Protein AF-X1NRT5-F1 (afdb_monomer_lite)

InterPro domains:
  IPR001769 Gingipain [PF01364] (3-255)
  IPR029030 Caspase-like domain superfamily [SSF52129] (2-259)
  IPR029031 Gingipain, N-terminal superfamily [G3DSA:3.40.50.10390] (1-53)

Radius of gyration: 17.1 Å; chains: 1; bounding box: 43×38×46 Å

Secondary structure (DSSP, 8-state):
---EEEEES-TTTSPPPBB-SGGGBTSB-GGGGG--STTSSS-SSEEEEE--TTT-HHHHHHHHHHHHHHHHS--TT-GGGGEEEEEE-S--TTTT--HHHHHHHHHHHHHHTT--EEEEEETTT--HHHHHHHHHTT-SEEEEES-EETTEE-STT-EEHHHHHT---TT---EEEEE-TTTT--TTS--HHHHHHH-B-SSSB-S-SEEE--SSPPPSSHHHHHHHHHHHHHHTTS--SHHHHHHHHHHHHHHHH-TT-GGG--

Sequence (266 aa):
DLVWVLLVGDGNEVVPATGTMGWATGEDADPVYAYTAGGDYYPDLFISRFSSRSGTSSNIDKQVSRSVDYEKTPQTGADWYHVDLGVASAQDGGTGYDDSTRCNWLRDSLLAYTYTEVNKSYDYWGTTAMIKGFIEDGTSIINYIGHGGTTGWGNGGGFDISDINSLNNPWMLPFVISVACYVGNFNGSDCYCEASVTAGTVSEPDGFLVHWGSTIGQTWIPPCYGQEGAVNLLTHDGMNTAGGIFFNGACYMIDHYGPTNDEGIE

Foldseek 3Di:
DAAEDEAEEFCVVPPADFDCFDQRNRFGDNLVVQCPDDPFLAGVHFYDYQYCQVVPVQLSLLLVLLQVCCVPPPPPPDLLLQEEEEWAEQDDLPPPAGRVNLSVVLVVLSVVFRHDYYHYQFPPRAALVSVLVSQQVAHAEYEYADEDAQFWDDGSRIDGLVSQQVHQNFSRAYEYEYPYAQQVLGHPHRGVQSSQSRHDGSRGHGGHNHYDDDSGGARRPLVSQLVVQLSNCVSVVVDDDPRRSNSVSLVSSCVVQPRPDSNSND

pLDDT: mean 96.38, std 4.0, range [73.5, 98.94]

Organism: NCBI:txid412755

Structure (mmCIF, N/CA/C/O backbone):
data_AF-X1NRT5-F1
#
_entry.id   AF-X1NRT5-F1
#
loop_
_atom_site.group_PDB
_atom_site.id
_atom_site.type_symbol
_atom_site.label_atom_id
_atom_site.label_alt_id
_atom_site.label_comp_id
_atom_site.label_asym_id
_atom_site.label_entity_id
_atom_site.label_seq_id
_atom_site.pdbx_PDB_ins_code
_atom_site.Cartn_x
_atom_site.Cartn_y
_atom_site.Cartn_z
_atom_site.occupancy
_atom_site.B_iso_or_equiv
_atom_site.auth_seq_id
_atom_site.auth_comp_id
_atom_site.auth_asym_id
_atom_site.auth_atom_id
_atom_site.pdbx_PDB_model_num
ATOM 1 N N . ASP A 1 1 ? 12.338 -24.176 7.527 1.00 78.12 1 ASP A N 1
ATOM 2 C CA . ASP A 1 1 ? 12.715 -23.022 6.694 1.00 78.12 1 AS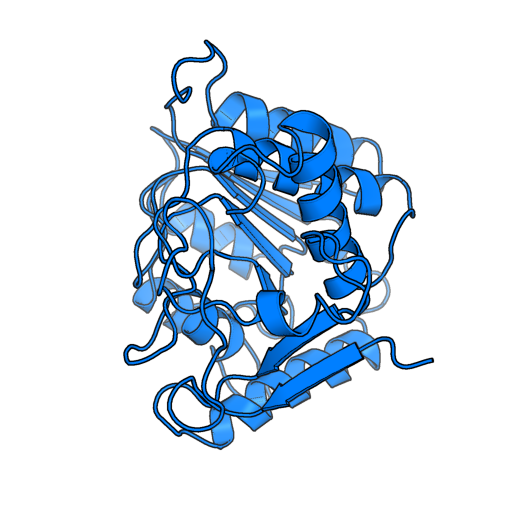P A CA 1
ATOM 3 C C . ASP A 1 1 ? 12.093 -21.756 7.257 1.00 78.12 1 ASP A C 1
ATOM 5 O O . ASP A 1 1 ? 11.047 -21.842 7.898 1.00 78.12 1 ASP A O 1
ATOM 9 N N . LEU A 1 2 ? 12.791 -20.628 7.133 1.00 91.62 2 LEU A N 1
ATOM 10 C CA . LEU A 1 2 ? 12.324 -19.307 7.567 1.00 91.62 2 LEU A CA 1
ATOM 11 C C . LEU A 1 2 ? 11.464 -18.712 6.446 1.00 91.62 2 LEU A C 1
ATOM 13 O O . LEU A 1 2 ? 11.891 -18.748 5.301 1.00 91.62 2 LEU A O 1
ATOM 17 N N . VAL A 1 3 ? 10.277 -18.193 6.771 1.00 95.00 3 VAL A N 1
ATOM 18 C CA . VAL A 1 3 ? 9.321 -17.688 5.762 1.00 95.00 3 VAL A CA 1
ATOM 19 C C . VAL A 1 3 ? 9.035 -16.197 5.931 1.00 95.00 3 VAL A C 1
ATOM 21 O O . VAL A 1 3 ? 8.951 -15.481 4.941 1.00 95.00 3 VAL A O 1
ATOM 24 N N . TRP A 1 4 ? 8.917 -15.709 7.170 1.00 96.69 4 TRP A N 1
ATOM 25 C CA . TRP A 1 4 ? 8.579 -14.312 7.455 1.00 96.69 4 TRP A CA 1
ATOM 26 C C . TRP A 1 4 ? 9.583 -13.687 8.411 1.00 96.69 4 TRP A C 1
ATOM 28 O O . TRP A 1 4 ? 9.977 -14.301 9.407 1.00 96.69 4 TRP A O 1
ATOM 38 N N . VAL A 1 5 ? 9.932 -12.437 8.134 1.00 98.25 5 VAL A N 1
ATOM 39 C CA . VAL A 1 5 ? 10.716 -11.573 9.008 1.00 98.25 5 VAL A CA 1
ATOM 40 C C . VAL A 1 5 ? 9.970 -10.246 9.144 1.00 98.25 5 VAL A C 1
ATOM 42 O O . VAL A 1 5 ? 9.676 -9.571 8.159 1.00 98.25 5 VAL A O 1
ATOM 45 N N . LEU A 1 6 ? 9.648 -9.885 10.384 1.00 98.38 6 LEU A N 1
ATOM 46 C CA . LEU A 1 6 ? 9.060 -8.595 10.734 1.00 98.38 6 LEU A CA 1
ATOM 47 C C . LEU A 1 6 ? 10.134 -7.735 11.399 1.00 98.38 6 LEU A C 1
ATOM 49 O O . LEU A 1 6 ? 10.637 -8.077 12.472 1.00 98.38 6 LEU A O 1
ATOM 53 N N . LEU A 1 7 ? 10.472 -6.620 10.764 1.00 98.56 7 LEU A N 1
ATOM 54 C CA . LEU A 1 7 ? 11.334 -5.587 11.321 1.00 98.56 7 LEU A CA 1
ATOM 55 C C . LEU A 1 7 ? 10.494 -4.696 12.241 1.00 98.56 7 LEU A C 1
ATOM 57 O O . LEU A 1 7 ? 9.390 -4.295 11.878 1.00 98.56 7 LEU A O 1
ATOM 61 N N . VAL A 1 8 ? 10.993 -4.395 13.439 1.00 98.38 8 VAL A N 1
ATOM 62 C CA . VAL A 1 8 ? 10.282 -3.558 14.417 1.00 98.38 8 VAL A CA 1
ATOM 63 C C . VAL A 1 8 ? 11.175 -2.389 14.798 1.00 98.38 8 VAL A C 1
ATOM 65 O O . VAL A 1 8 ? 12.185 -2.576 15.475 1.00 98.38 8 VAL A O 1
ATOM 68 N N . GLY A 1 9 ? 10.796 -1.202 14.340 1.00 97.62 9 GLY A N 1
ATOM 69 C CA . GLY A 1 9 ? 11.563 0.030 14.471 1.00 97.62 9 GLY A CA 1
ATOM 70 C C . GLY A 1 9 ? 11.534 0.852 13.185 1.00 97.62 9 GLY A C 1
ATOM 71 O O . GLY A 1 9 ? 11.277 0.332 12.097 1.00 97.62 9 GLY A O 1
ATOM 72 N N . ASP A 1 10 ? 11.782 2.146 13.322 1.00 97.19 10 ASP A N 1
ATOM 73 C CA . ASP A 1 10 ? 11.957 3.091 12.216 1.00 97.19 10 ASP A CA 1
ATOM 74 C C . ASP A 1 10 ? 13.338 2.897 11.539 1.00 97.19 10 ASP A C 1
ATOM 76 O O . ASP A 1 10 ? 14.163 2.095 11.995 1.00 97.19 10 ASP A O 1
ATOM 80 N N . GLY A 1 11 ? 13.609 3.581 10.426 1.00 95.62 11 GLY A N 1
ATOM 81 C CA . GLY A 1 11 ? 14.818 3.410 9.612 1.00 95.62 11 GLY A CA 1
ATOM 82 C C . GLY A 1 11 ? 16.123 3.715 10.354 1.00 95.62 11 GLY A C 1
ATOM 83 O O . GLY A 1 11 ? 17.153 3.111 10.073 1.00 95.62 11 GLY A O 1
ATOM 84 N N . ASN A 1 12 ? 16.088 4.570 11.376 1.00 93.81 12 ASN A N 1
ATOM 85 C CA . ASN A 1 12 ? 17.244 4.832 12.238 1.00 93.81 12 ASN A CA 1
ATOM 86 C C . ASN A 1 12 ? 17.442 3.787 13.358 1.00 93.81 12 ASN A C 1
ATOM 88 O O . ASN A 1 12 ? 18.524 3.728 13.945 1.00 93.81 12 ASN A O 1
ATOM 92 N N . GLU A 1 13 ? 16.423 2.985 13.676 1.00 96.44 13 GLU A N 1
ATOM 93 C CA . GLU A 1 13 ? 16.453 1.955 14.725 1.00 96.44 13 GLU A CA 1
ATOM 94 C C . GLU A 1 13 ? 16.799 0.582 14.144 1.00 96.44 13 GLU A C 1
ATOM 96 O O . GLU A 1 13 ? 17.637 -0.142 14.686 1.00 96.44 13 GLU A O 1
ATOM 101 N N . VAL A 1 14 ? 16.178 0.243 13.014 1.00 97.06 14 VAL A N 1
ATOM 102 C CA . VAL A 1 14 ? 16.485 -0.940 12.212 1.00 97.06 14 VAL A CA 1
ATOM 103 C C . VAL A 1 14 ? 16.831 -0.455 10.815 1.00 97.06 14 VAL A C 1
ATOM 105 O O . VAL A 1 14 ? 15.945 -0.214 9.994 1.00 97.06 14 VAL A O 1
ATOM 108 N N . VAL A 1 15 ? 18.132 -0.294 10.581 1.00 96.88 15 VAL A N 1
ATOM 109 C CA . VAL A 1 15 ? 18.674 0.281 9.347 1.00 96.88 15 VAL A CA 1
ATOM 110 C C . VAL A 1 15 ? 18.248 -0.567 8.145 1.00 96.88 15 VAL A C 1
ATOM 112 O O . VAL A 1 15 ? 18.441 -1.786 8.188 1.00 96.88 15 VAL A O 1
ATOM 115 N N . PRO A 1 16 ? 17.649 0.023 7.097 1.00 97.25 16 PRO A N 1
ATOM 116 C CA . PRO A 1 16 ? 17.343 -0.704 5.870 1.00 97.25 16 PRO A CA 1
ATOM 117 C C . PRO A 1 16 ? 18.616 -1.155 5.151 1.00 97.25 16 PRO A C 1
ATOM 119 O O . PRO A 1 16 ? 19.690 -0.572 5.308 1.00 97.25 16 PRO A O 1
ATOM 122 N N . ALA A 1 17 ? 18.497 -2.209 4.349 1.00 96.81 17 ALA A N 1
ATOM 123 C CA . ALA A 1 17 ? 19.522 -2.514 3.360 1.00 96.81 17 ALA A CA 1
ATOM 124 C C . ALA A 1 17 ? 19.471 -1.477 2.228 1.00 96.81 17 ALA A C 1
ATOM 126 O O . ALA A 1 17 ? 18.575 -0.636 2.189 1.00 96.81 17 ALA A O 1
ATOM 127 N N . THR A 1 18 ? 20.426 -1.534 1.302 1.00 95.62 18 THR A N 1
ATOM 128 C CA . THR A 1 18 ? 20.443 -0.640 0.143 1.00 95.62 18 THR A CA 1
ATOM 129 C C . THR A 1 18 ? 20.236 -1.401 -1.156 1.00 95.62 18 THR A C 1
ATOM 131 O O . THR A 1 18 ? 20.779 -2.495 -1.347 1.00 95.62 18 THR A O 1
ATOM 134 N N . GLY A 1 19 ? 19.456 -0.815 -2.063 1.00 93.38 19 GLY A N 1
ATOM 135 C CA . GLY A 1 19 ? 19.300 -1.334 -3.414 1.00 93.38 19 GLY A CA 1
ATOM 136 C C . GLY A 1 19 ? 20.623 -1.301 -4.184 1.00 93.38 19 GLY A C 1
ATOM 137 O O . GLY A 1 19 ? 21.549 -0.542 -3.877 1.00 93.38 19 GLY A O 1
ATOM 138 N N . THR A 1 20 ? 20.736 -2.169 -5.189 1.00 90.19 20 THR A N 1
ATOM 139 C CA . THR A 1 20 ? 21.995 -2.397 -5.928 1.00 90.19 20 THR A CA 1
ATOM 140 C C . THR A 1 20 ? 21.874 -2.198 -7.438 1.00 90.19 20 THR A C 1
ATOM 142 O O . THR A 1 20 ? 22.871 -2.347 -8.143 1.00 90.19 20 THR A O 1
ATOM 145 N N . MET A 1 21 ? 20.682 -1.856 -7.936 1.00 87.50 21 MET A N 1
ATOM 146 C CA . MET A 1 21 ? 20.403 -1.688 -9.361 1.00 87.50 21 MET A CA 1
ATOM 147 C C . MET A 1 21 ? 19.560 -0.452 -9.642 1.00 87.50 21 MET A C 1
ATOM 149 O O . MET A 1 21 ? 18.779 -0.018 -8.799 1.00 87.50 21 MET A O 1
ATOM 153 N N . GLY A 1 22 ? 19.734 0.111 -10.841 1.00 87.75 22 GLY A N 1
ATOM 154 C CA . GLY A 1 22 ? 18.915 1.210 -11.339 1.00 87.75 22 GLY A CA 1
ATOM 155 C C . GLY A 1 22 ? 18.836 2.391 -10.379 1.00 87.75 22 GLY A C 1
ATOM 156 O O . GLY A 1 22 ? 19.828 2.774 -9.747 1.00 87.75 22 GLY A O 1
ATOM 157 N N . TRP A 1 23 ? 17.628 2.937 -10.255 1.00 89.56 23 TRP A N 1
ATOM 158 C CA . TRP A 1 23 ? 17.307 4.044 -9.353 1.00 89.56 23 TRP A CA 1
ATOM 159 C C . TRP A 1 23 ? 17.313 3.646 -7.873 1.00 89.56 23 TRP A C 1
ATOM 161 O O . TRP A 1 23 ? 17.384 4.527 -7.026 1.00 89.56 23 TRP A O 1
ATOM 171 N N . ALA A 1 24 ? 17.318 2.348 -7.555 1.00 91.06 24 ALA A N 1
ATOM 172 C CA . ALA A 1 24 ? 17.454 1.855 -6.187 1.00 91.06 24 ALA A CA 1
ATOM 173 C C . ALA A 1 24 ? 18.915 1.830 -5.696 1.00 91.06 24 ALA A C 1
ATOM 175 O O . ALA A 1 24 ? 19.169 1.545 -4.527 1.00 91.06 24 ALA A O 1
ATOM 176 N N . THR A 1 25 ? 19.902 2.080 -6.564 1.00 93.94 25 THR A N 1
ATOM 177 C CA . THR A 1 25 ? 21.324 1.943 -6.210 1.00 93.94 25 THR A CA 1
ATOM 178 C C . THR A 1 25 ? 21.724 2.900 -5.086 1.00 93.94 25 THR A C 1
ATOM 180 O O . THR A 1 25 ? 21.856 4.101 -5.305 1.00 93.94 25 THR A O 1
ATOM 183 N N . GLY A 1 26 ? 22.014 2.351 -3.904 1.00 94.75 26 GLY A N 1
ATOM 184 C CA . GLY A 1 26 ? 22.385 3.129 -2.719 1.00 94.75 26 GLY A CA 1
ATOM 185 C C . GLY A 1 26 ? 21.204 3.732 -1.953 1.00 94.75 26 GLY A C 1
ATOM 186 O O . GLY A 1 26 ? 21.442 4.355 -0.922 1.00 94.75 26 GLY A O 1
ATOM 187 N N . GLU A 1 27 ? 19.977 3.513 -2.421 1.00 95.19 27 GLU A N 1
ATOM 188 C CA . GLU A 1 27 ? 18.742 3.943 -1.766 1.00 95.19 27 GLU A CA 1
ATOM 189 C C . GLU A 1 27 ? 18.223 2.863 -0.809 1.00 95.19 27 GLU A C 1
ATOM 191 O O . GLU A 1 27 ? 18.532 1.678 -0.960 1.00 95.19 27 GLU A O 1
ATOM 196 N N . ASP A 1 28 ? 17.424 3.269 0.175 1.00 96.50 28 ASP A N 1
ATOM 197 C CA . ASP A 1 28 ? 16.920 2.393 1.232 1.00 96.50 28 ASP A CA 1
ATOM 198 C C . ASP A 1 28 ? 15.914 1.353 0.708 1.00 96.50 28 ASP A C 1
ATOM 200 O O . ASP A 1 28 ? 14.938 1.688 0.035 1.00 96.50 28 ASP A O 1
ATOM 204 N N . ALA A 1 29 ? 16.128 0.075 1.037 1.00 95.50 29 ALA A N 1
ATOM 205 C CA . ALA A 1 29 ? 15.327 -1.044 0.548 1.00 95.50 29 ALA A CA 1
ATOM 206 C C . ALA A 1 29 ? 15.358 -2.254 1.501 1.00 95.50 29 ALA A C 1
ATOM 208 O O . ALA A 1 29 ? 16.231 -3.119 1.424 1.00 95.50 29 ALA A O 1
ATOM 209 N N . ASP A 1 30 ? 14.339 -2.383 2.353 1.00 97.31 30 ASP A N 1
ATOM 210 C CA . ASP A 1 30 ? 14.127 -3.597 3.154 1.00 97.31 30 ASP A CA 1
ATOM 211 C C . ASP A 1 30 ? 13.949 -4.895 2.331 1.00 97.31 30 ASP A C 1
ATOM 213 O O . ASP A 1 30 ? 14.415 -5.935 2.805 1.00 97.31 30 ASP A O 1
ATOM 217 N N . PRO A 1 31 ? 13.344 -4.901 1.116 1.00 95.38 31 PRO A N 1
ATOM 218 C CA . PRO A 1 31 ? 13.231 -6.117 0.303 1.00 95.38 31 PRO A CA 1
ATOM 219 C C . PRO A 1 31 ? 14.566 -6.807 0.002 1.00 95.38 31 PRO A C 1
ATOM 221 O O . PRO A 1 31 ? 14.590 -8.018 -0.178 1.00 95.38 31 PRO A O 1
ATOM 224 N N . VAL A 1 32 ? 15.691 -6.084 0.030 1.00 96.06 32 VAL A N 1
ATOM 225 C CA . VAL A 1 32 ? 17.028 -6.668 -0.179 1.00 96.06 32 VAL A CA 1
ATOM 226 C C . VAL A 1 32 ? 17.377 -7.710 0.890 1.00 96.06 32 VAL A C 1
ATOM 228 O O . VAL A 1 32 ? 18.109 -8.658 0.610 1.00 96.06 32 VAL A O 1
ATOM 231 N N . TYR A 1 33 ? 16.809 -7.611 2.095 1.00 97.00 33 TYR A N 1
ATOM 232 C CA . TYR A 1 33 ? 16.967 -8.641 3.126 1.00 97.00 33 TYR A CA 1
ATOM 233 C C . TYR A 1 33 ? 16.324 -9.988 2.758 1.00 97.00 33 TYR A C 1
ATOM 235 O O . TYR A 1 33 ? 16.623 -10.992 3.405 1.00 97.00 33 TYR A O 1
ATOM 243 N N . ALA A 1 34 ? 15.463 -10.027 1.737 1.00 96.56 34 ALA A N 1
ATOM 244 C CA . ALA A 1 34 ? 14.825 -11.245 1.255 1.00 96.56 34 ALA A CA 1
ATOM 245 C C . ALA A 1 34 ? 15.676 -12.052 0.261 1.00 96.56 34 ALA A C 1
ATOM 247 O O . ALA A 1 34 ? 15.343 -13.207 0.012 1.00 96.56 34 ALA A O 1
ATOM 248 N N . TYR A 1 35 ? 16.762 -11.488 -0.281 1.00 94.81 35 TYR A N 1
ATOM 249 C CA . TYR A 1 35 ? 17.627 -12.150 -1.268 1.00 94.81 35 TYR A CA 1
ATOM 250 C C . TYR A 1 35 ? 18.737 -12.940 -0.560 1.00 94.81 35 TYR A C 1
ATOM 252 O O . TYR A 1 35 ? 19.874 -12.487 -0.409 1.00 94.81 35 TYR A O 1
ATOM 260 N N . THR A 1 36 ? 18.393 -14.116 -0.039 1.00 95.25 36 THR A N 1
ATOM 261 C CA . THR A 1 36 ? 19.272 -14.921 0.829 1.00 95.25 36 THR A CA 1
ATOM 262 C C . THR A 1 36 ? 19.990 -16.062 0.101 1.00 95.25 36 THR A C 1
ATOM 264 O O . THR A 1 36 ? 20.980 -16.595 0.612 1.00 95.25 36 THR A O 1
ATOM 267 N N . ALA A 1 37 ? 19.522 -16.428 -1.090 1.00 93.69 37 ALA A N 1
ATOM 268 C CA . ALA A 1 37 ? 20.053 -17.464 -1.962 1.00 93.69 37 ALA A CA 1
ATOM 269 C C . ALA A 1 37 ? 19.894 -17.062 -3.446 1.00 93.69 37 ALA A C 1
ATOM 271 O O . ALA A 1 37 ? 19.517 -15.941 -3.763 1.00 93.69 37 ALA A O 1
ATOM 272 N N . GLY A 1 38 ? 20.290 -17.941 -4.375 1.00 92.56 38 GLY A N 1
ATOM 273 C CA . GLY A 1 38 ? 20.104 -17.742 -5.825 1.00 92.56 38 GLY A CA 1
ATOM 274 C C . GLY A 1 38 ? 21.083 -16.772 -6.498 1.00 92.56 38 GLY A C 1
ATOM 275 O O . GLY A 1 38 ? 21.572 -17.062 -7.589 1.00 92.56 38 GLY A O 1
ATOM 276 N N . GLY A 1 39 ? 21.464 -15.682 -5.823 1.00 91.81 39 GLY A N 1
ATOM 277 C CA . GLY A 1 39 ? 22.247 -14.603 -6.437 1.00 91.81 39 GLY A CA 1
ATOM 278 C C . GLY A 1 39 ? 21.435 -13.815 -7.469 1.00 91.81 39 GLY A C 1
ATOM 279 O O . GLY A 1 39 ? 22.001 -13.326 -8.446 1.00 91.81 39 GLY A O 1
ATOM 280 N N . ASP A 1 40 ? 20.123 -13.745 -7.259 1.00 92.38 40 ASP A N 1
ATOM 281 C CA . ASP A 1 40 ? 19.141 -13.052 -8.082 1.00 92.38 40 ASP A CA 1
ATOM 282 C C . ASP A 1 40 ? 18.294 -12.097 -7.214 1.00 92.38 40 ASP A C 1
ATOM 284 O O . ASP A 1 40 ? 18.616 -11.850 -6.050 1.00 92.38 40 ASP A O 1
ATOM 288 N N . TYR A 1 41 ? 17.262 -11.503 -7.814 1.00 92.62 41 TYR A N 1
ATOM 289 C CA . TYR A 1 41 ? 16.362 -10.543 -7.167 1.00 92.62 41 TYR A CA 1
ATOM 290 C C . TYR A 1 41 ? 15.003 -11.158 -6.818 1.00 92.62 41 TYR A C 1
ATOM 292 O O . TYR A 1 41 ? 14.038 -10.433 -6.584 1.00 92.62 41 TYR A O 1
ATOM 300 N N . TYR A 1 42 ? 14.908 -12.492 -6.794 1.00 95.31 42 TYR A N 1
ATOM 301 C CA . TYR A 1 42 ? 13.705 -13.168 -6.338 1.00 95.31 42 TYR A CA 1
ATOM 302 C C . TYR A 1 42 ? 13.776 -13.365 -4.813 1.00 95.31 42 TYR A C 1
ATOM 304 O O . TYR A 1 42 ? 14.779 -13.842 -4.284 1.00 95.31 42 TYR A O 1
ATOM 312 N N . PRO A 1 43 ? 12.727 -12.987 -4.070 1.00 95.31 43 PRO A N 1
ATOM 313 C CA . PRO A 1 43 ? 12.700 -13.094 -2.617 1.00 95.31 43 PRO A CA 1
ATOM 314 C C . PRO A 1 43 ? 12.593 -14.556 -2.155 1.00 95.31 43 PRO A C 1
ATOM 316 O O . PRO A 1 43 ? 11.675 -15.274 -2.547 1.00 95.31 43 PRO A O 1
ATOM 319 N N . ASP A 1 44 ? 13.475 -14.978 -1.246 1.00 96.81 44 ASP A N 1
ATOM 320 C CA . ASP A 1 44 ? 13.418 -16.301 -0.598 1.00 96.81 44 ASP A CA 1
ATOM 321 C C . ASP A 1 44 ? 12.525 -16.320 0.654 1.00 96.81 44 ASP A C 1
ATOM 323 O O . ASP A 1 44 ? 12.151 -17.379 1.163 1.00 96.81 44 ASP A O 1
ATOM 327 N N . LEU A 1 45 ? 12.223 -15.138 1.193 1.00 97.06 45 LEU A N 1
ATOM 328 C CA . LEU A 1 45 ? 11.400 -14.923 2.379 1.00 97.06 45 LEU A CA 1
ATOM 329 C C . LEU A 1 45 ? 10.613 -13.615 2.244 1.00 97.06 45 LEU A C 1
ATOM 331 O O . LEU A 1 45 ? 10.897 -12.787 1.384 1.00 97.06 45 LEU A O 1
ATOM 335 N N . PHE A 1 46 ? 9.633 -13.402 3.117 1.00 97.94 46 PHE A N 1
ATOM 336 C CA . PHE A 1 46 ? 8.850 -12.170 3.144 1.00 97.94 46 PHE A CA 1
ATOM 337 C C . PHE A 1 46 ? 9.335 -11.234 4.249 1.00 97.94 46 PHE A C 1
ATOM 339 O O . PHE A 1 46 ? 9.412 -11.627 5.418 1.00 97.94 46 PHE A O 1
ATOM 346 N N . ILE A 1 47 ? 9.612 -9.983 3.878 1.00 98.19 47 ILE A N 1
ATOM 347 C CA . ILE A 1 47 ? 9.999 -8.904 4.794 1.00 98.19 47 ILE A CA 1
ATOM 348 C C . ILE A 1 47 ? 8.836 -7.925 4.944 1.00 98.19 47 ILE A C 1
ATOM 350 O O . ILE A 1 47 ? 8.186 -7.553 3.972 1.00 98.19 47 ILE A O 1
ATOM 354 N N . SER A 1 48 ? 8.581 -7.484 6.170 1.00 97.81 48 SER A N 1
ATOM 355 C CA . SER A 1 48 ? 7.688 -6.359 6.464 1.00 97.81 48 SER A CA 1
ATOM 356 C C . SER A 1 48 ? 8.244 -5.546 7.630 1.00 97.81 48 SER A C 1
ATOM 358 O O . SER A 1 48 ? 9.132 -6.018 8.345 1.00 97.81 48 SER A O 1
ATOM 360 N N . ARG A 1 49 ? 7.727 -4.331 7.835 1.00 98.56 49 ARG A N 1
ATOM 361 C CA . ARG A 1 49 ? 8.170 -3.429 8.900 1.00 98.56 49 ARG A CA 1
ATOM 362 C C . ARG A 1 49 ? 6.989 -2.866 9.677 1.00 98.56 49 ARG A C 1
ATOM 364 O O . ARG A 1 49 ? 6.067 -2.319 9.084 1.00 98.56 49 ARG A O 1
ATOM 371 N N . PHE A 1 50 ? 7.081 -2.920 11.002 1.00 98.69 50 PHE A N 1
ATOM 372 C CA . PHE A 1 50 ? 6.362 -2.009 11.886 1.00 98.69 50 PHE A CA 1
ATOM 373 C C . PHE A 1 50 ? 7.287 -0.859 12.258 1.00 98.69 50 PHE A C 1
ATOM 375 O O . PHE A 1 50 ? 8.186 -1.022 13.086 1.00 98.69 50 PHE A O 1
ATOM 382 N N . SER A 1 51 ? 7.081 0.296 11.624 1.00 98.25 51 SER A N 1
ATOM 383 C CA . SER A 1 51 ? 7.885 1.487 11.909 1.00 98.25 51 SER A CA 1
ATOM 384 C C . SER A 1 51 ? 7.396 2.158 13.184 1.00 98.25 51 SER A C 1
ATOM 386 O O . SER A 1 51 ? 6.190 2.324 13.381 1.00 98.25 51 SER A O 1
ATOM 388 N N . SER A 1 52 ? 8.315 2.575 14.054 1.00 96.94 52 SER A N 1
ATOM 389 C CA . SER A 1 52 ? 7.944 3.373 15.225 1.00 96.94 52 SER A CA 1
ATOM 390 C C . SER A 1 52 ? 7.565 4.806 14.838 1.00 96.94 52 SER A C 1
ATOM 392 O O . SER A 1 52 ? 6.926 5.478 15.648 1.00 96.94 52 SER A O 1
ATOM 394 N N . ARG A 1 53 ? 7.894 5.237 13.606 1.00 95.25 53 ARG A N 1
ATOM 395 C CA . ARG A 1 53 ? 7.634 6.553 13.013 1.00 95.25 53 ARG A CA 1
ATOM 396 C C . ARG A 1 53 ? 7.997 7.693 13.965 1.00 95.25 53 ARG A C 1
ATOM 398 O O . ARG A 1 53 ? 7.244 8.020 14.891 1.00 95.25 53 ARG A O 1
ATOM 405 N N . SER A 1 54 ? 9.156 8.304 13.746 1.00 88.56 54 SER A N 1
ATOM 406 C CA . SER A 1 54 ? 9.734 9.292 14.663 1.00 88.56 54 SER A CA 1
ATOM 407 C C . SER A 1 54 ? 10.003 8.719 16.069 1.00 88.56 54 SER A C 1
ATOM 409 O O . SER A 1 54 ? 9.880 9.427 17.072 1.00 88.56 54 SER A O 1
ATOM 411 N N . GLY A 1 55 ? 10.357 7.431 16.179 1.00 91.75 55 GLY A N 1
ATOM 412 C CA . GLY A 1 55 ? 10.758 6.813 17.455 1.00 91.75 55 GLY A CA 1
ATOM 413 C C . GLY A 1 55 ? 9.626 6.652 18.480 1.00 91.75 55 GLY A C 1
ATOM 414 O O . GLY A 1 55 ? 9.877 6.601 19.687 1.00 91.75 55 GLY A O 1
ATOM 415 N N . THR A 1 56 ? 8.363 6.632 18.043 1.00 95.75 56 THR A N 1
ATOM 416 C CA . THR A 1 56 ? 7.203 6.619 18.943 1.00 95.75 56 THR A CA 1
ATOM 417 C C . THR A 1 56 ? 6.710 5.192 19.183 1.00 95.75 56 THR A C 1
ATOM 419 O O . THR A 1 56 ? 6.024 4.601 18.355 1.00 95.75 56 THR A O 1
ATOM 422 N N . SER A 1 57 ? 6.983 4.630 20.363 1.00 95.44 57 SER A N 1
ATOM 423 C CA . SER A 1 57 ? 6.611 3.239 20.680 1.00 95.44 57 SER A CA 1
ATOM 424 C C . SER A 1 57 ? 5.110 2.943 20.565 1.00 95.44 57 SER A C 1
ATOM 426 O O . SER A 1 57 ? 4.739 1.853 20.139 1.00 95.44 57 SER A O 1
ATOM 428 N N . SER A 1 58 ? 4.231 3.909 20.856 1.00 97.56 58 SER A N 1
ATOM 429 C CA . SER A 1 58 ? 2.781 3.712 20.714 1.00 97.56 58 SER A CA 1
ATOM 430 C C . SER A 1 58 ? 2.333 3.513 19.261 1.00 97.56 58 SER A C 1
ATOM 432 O O . SER A 1 58 ? 1.268 2.947 19.030 1.00 97.56 58 SER A O 1
ATOM 434 N N . ASN A 1 59 ? 3.133 3.912 18.265 1.00 98.31 59 ASN A N 1
ATOM 435 C CA . ASN A 1 59 ? 2.861 3.600 16.861 1.00 98.31 59 ASN A CA 1
ATOM 436 C C . ASN A 1 59 ? 3.107 2.118 16.540 1.00 98.31 59 ASN A C 1
ATOM 438 O O . ASN A 1 59 ? 2.420 1.564 15.682 1.00 98.31 59 ASN A O 1
ATOM 442 N N . ILE A 1 60 ? 4.017 1.451 17.259 1.00 98.56 60 ILE A N 1
ATOM 443 C CA . ILE A 1 60 ? 4.157 -0.009 17.190 1.00 98.56 60 ILE A CA 1
ATOM 444 C C . ILE A 1 60 ? 2.905 -0.669 17.772 1.00 98.56 60 ILE A C 1
ATOM 446 O O . ILE A 1 60 ? 2.325 -1.538 17.127 1.00 98.56 60 ILE A O 1
ATOM 450 N N . ASP A 1 61 ? 2.418 -0.204 18.928 1.00 98.50 61 ASP A N 1
ATOM 451 C CA . ASP A 1 61 ? 1.197 -0.743 19.546 1.00 98.50 61 ASP A CA 1
ATOM 452 C C . ASP A 1 61 ? -0.027 -0.617 18.618 1.00 98.50 61 ASP A C 1
ATOM 454 O O . ASP A 1 61 ? -0.844 -1.537 18.524 1.00 98.50 61 ASP A O 1
ATOM 458 N N . LYS A 1 62 ? -0.145 0.495 17.878 1.00 98.56 62 LYS A N 1
ATOM 459 C CA . LYS A 1 62 ? -1.203 0.702 16.871 1.00 98.56 62 LYS A CA 1
ATOM 460 C C . LYS A 1 62 ? -1.117 -0.266 15.690 1.00 98.56 62 LYS A C 1
ATOM 462 O O . LYS A 1 62 ? -2.155 -0.663 15.169 1.00 98.56 62 LYS A O 1
ATOM 467 N N . GLN A 1 63 ? 0.086 -0.623 15.246 1.00 98.69 63 GLN A N 1
ATOM 468 C CA . GLN A 1 63 ? 0.290 -1.582 14.151 1.00 98.69 63 GLN A CA 1
ATOM 469 C C . GLN A 1 63 ? 0.064 -3.026 14.614 1.00 98.69 63 GLN A C 1
ATOM 471 O O . GLN A 1 63 ? -0.552 -3.826 13.907 1.00 98.69 63 GLN A O 1
ATOM 476 N N . VAL A 1 64 ? 0.492 -3.351 15.837 1.00 98.50 64 VAL A N 1
ATOM 477 C CA . VAL A 1 64 ? 0.258 -4.663 16.451 1.00 98.50 64 VAL A CA 1
ATOM 478 C C . VAL A 1 64 ? -1.235 -4.902 16.671 1.00 98.50 64 VAL A C 1
ATOM 480 O O . VAL A 1 64 ? -1.746 -5.926 16.226 1.00 98.50 64 VAL A O 1
ATOM 483 N N . SER A 1 65 ? -1.938 -3.969 17.322 1.00 97.81 65 SER A N 1
ATOM 484 C CA . SER A 1 65 ? -3.380 -4.094 17.607 1.00 97.81 65 SER A CA 1
ATOM 485 C C . SER A 1 65 ? -4.199 -4.261 16.333 1.00 97.81 65 SER A C 1
ATOM 487 O O . SER A 1 65 ? -4.925 -5.246 16.211 1.00 97.81 65 SER A O 1
ATOM 489 N N . ARG A 1 66 ? -4.008 -3.379 15.341 1.00 97.44 66 ARG A N 1
ATOM 490 C CA . ARG A 1 66 ? -4.733 -3.480 14.070 1.00 97.44 66 ARG A CA 1
ATOM 491 C C . ARG A 1 66 ? -4.497 -4.807 13.356 1.00 97.44 66 ARG A C 1
ATOM 493 O O . ARG A 1 66 ? -5.449 -5.377 12.849 1.00 97.44 66 ARG A O 1
ATOM 500 N N . SER A 1 67 ? -3.268 -5.326 13.358 1.00 97.38 67 SER A N 1
ATOM 501 C CA . SER A 1 67 ? -2.951 -6.595 12.690 1.00 97.38 67 SER A CA 1
ATOM 502 C C . SER A 1 67 ? -3.564 -7.787 13.430 1.00 97.38 67 SER A C 1
ATOM 504 O O . SER A 1 67 ? -4.243 -8.616 12.832 1.00 97.38 67 SER A O 1
ATOM 506 N N . VAL A 1 68 ? -3.369 -7.855 14.751 1.00 97.81 68 VAL A N 1
ATOM 507 C CA . VAL A 1 68 ? -3.836 -8.980 15.574 1.00 97.81 68 VAL A CA 1
ATOM 508 C C . VAL A 1 68 ? -5.359 -9.066 15.594 1.00 97.81 68 VAL A C 1
ATOM 510 O O . VAL A 1 68 ? -5.901 -10.162 15.458 1.00 97.81 68 VAL A O 1
ATOM 513 N N . ASP A 1 69 ? -6.049 -7.942 15.764 1.00 96.19 69 ASP A N 1
ATOM 514 C CA . ASP A 1 69 ? -7.505 -7.934 15.903 1.00 96.19 69 ASP A CA 1
ATOM 515 C C . ASP A 1 69 ? -8.207 -8.057 14.541 1.00 96.19 69 ASP A C 1
ATOM 517 O O . ASP A 1 69 ? -9.256 -8.698 14.460 1.00 96.19 69 ASP A O 1
ATOM 521 N N . TYR A 1 70 ? -7.608 -7.569 13.447 1.00 96.00 70 TYR A N 1
ATOM 522 C CA . TYR A 1 70 ? -8.118 -7.844 12.098 1.00 96.00 70 TYR A CA 1
ATOM 523 C C . TYR A 1 70 ? -8.115 -9.349 11.792 1.00 96.00 70 TYR A C 1
ATOM 525 O O . TYR A 1 70 ? -9.090 -9.877 11.259 1.00 96.00 70 TYR A O 1
ATOM 533 N N . GLU A 1 71 ? -7.052 -10.062 12.177 1.00 95.94 71 GLU A N 1
ATOM 534 C CA . GLU A 1 71 ? -6.937 -11.508 11.960 1.00 95.94 71 GLU A CA 1
ATOM 535 C C . GLU A 1 71 ? -7.781 -12.340 12.937 1.00 95.94 71 GLU A C 1
ATOM 537 O O . GLU A 1 71 ? -8.391 -13.339 12.552 1.00 95.94 71 GLU A O 1
ATOM 542 N N . LYS A 1 72 ? -7.805 -11.971 14.224 1.00 97.19 72 LYS A N 1
ATOM 543 C CA . LYS A 1 72 ? -8.458 -12.777 15.272 1.00 97.19 72 LYS A CA 1
ATOM 544 C C . LYS A 1 72 ? -9.936 -12.484 15.447 1.00 97.19 72 LYS A C 1
ATOM 546 O O . LYS A 1 72 ? -10.672 -13.360 15.905 1.00 97.19 72 LYS A O 1
ATOM 551 N N . THR A 1 73 ? -10.359 -11.262 15.152 1.00 95.44 73 THR A N 1
ATOM 552 C CA . THR A 1 73 ? -11.722 -10.780 15.389 1.00 95.44 73 THR A CA 1
ATOM 553 C C . THR A 1 73 ? -12.306 -10.135 14.131 1.00 95.44 73 THR A C 1
ATOM 555 O O . THR A 1 73 ? -12.750 -8.988 14.184 1.00 95.44 73 THR A O 1
ATOM 558 N N . PRO A 1 74 ? -12.342 -10.851 12.988 1.00 93.44 74 PRO A N 1
ATOM 559 C CA . PRO A 1 74 ? -12.913 -10.301 11.768 1.00 93.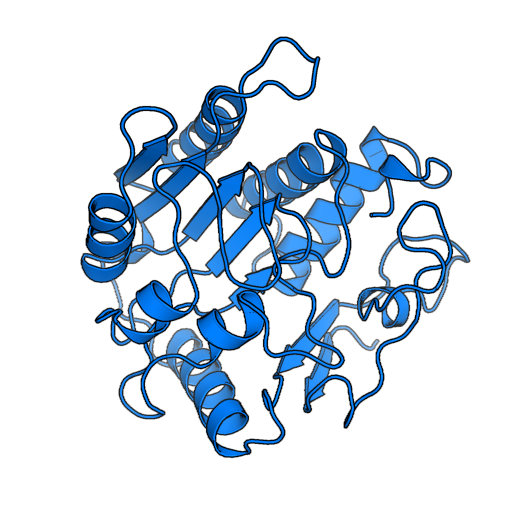44 74 PRO A CA 1
ATOM 560 C C . PRO A 1 74 ? -14.405 -10.003 11.953 1.00 93.44 74 PRO A C 1
ATOM 562 O O . PRO A 1 74 ? -15.138 -10.749 12.619 1.00 93.44 74 PRO A O 1
ATOM 565 N N . GLN A 1 75 ? -14.879 -8.933 11.316 1.00 93.50 75 GLN A N 1
ATOM 566 C CA . GLN A 1 75 ? -16.289 -8.550 11.337 1.00 93.50 75 GLN A CA 1
ATOM 567 C C . GLN A 1 75 ? -17.097 -9.503 10.445 1.00 93.50 75 GLN A C 1
ATOM 569 O O . GLN A 1 75 ? -17.341 -9.240 9.273 1.00 93.50 75 GLN A O 1
ATOM 574 N N . THR A 1 76 ? -17.474 -10.664 10.977 1.00 93.75 76 THR A N 1
ATOM 575 C CA . THR A 1 76 ? -18.097 -11.740 10.186 1.00 93.75 76 THR A CA 1
ATOM 576 C C . THR A 1 76 ? -19.276 -11.225 9.351 1.00 93.75 76 THR A C 1
ATOM 578 O O . THR A 1 76 ? -20.278 -10.777 9.904 1.00 93.75 76 THR A O 1
ATOM 581 N N . GLY A 1 77 ? -19.160 -11.337 8.023 1.00 93.56 77 GLY A N 1
ATOM 582 C CA . GLY A 1 77 ? -20.199 -10.935 7.072 1.00 93.56 77 GLY A CA 1
ATOM 583 C C . GLY A 1 77 ? -20.314 -9.429 6.823 1.00 93.56 77 GLY A C 1
ATOM 584 O O . GLY A 1 77 ? -21.349 -9.002 6.328 1.00 93.56 77 GLY A O 1
ATOM 585 N N . ALA A 1 78 ? -19.312 -8.625 7.189 1.00 96.94 78 ALA A N 1
ATOM 586 C CA . ALA A 1 78 ? -19.334 -7.192 6.919 1.00 96.94 78 ALA A CA 1
ATOM 587 C C . ALA A 1 78 ? -19.139 -6.889 5.424 1.00 96.94 78 ALA A C 1
ATOM 589 O O . ALA A 1 78 ? -18.174 -7.345 4.811 1.00 96.94 78 ALA A O 1
ATOM 590 N N . ASP A 1 79 ? -20.038 -6.079 4.861 1.00 97.50 79 ASP A N 1
ATOM 591 C CA . ASP A 1 79 ? -20.073 -5.778 3.423 1.00 97.50 79 ASP A CA 1
ATOM 592 C C . ASP A 1 79 ? -18.810 -5.050 2.932 1.00 97.50 79 ASP A C 1
ATOM 594 O O . ASP A 1 79 ? -18.381 -5.260 1.799 1.00 97.50 79 ASP A O 1
ATOM 598 N N . TRP A 1 80 ? -18.159 -4.255 3.791 1.00 97.94 80 TRP A N 1
ATOM 599 C CA . TRP A 1 80 ? -16.962 -3.485 3.428 1.00 97.94 80 TRP A CA 1
ATOM 600 C C . TRP A 1 80 ? -15.771 -4.362 3.009 1.00 97.94 80 TRP A C 1
ATOM 602 O O . TRP A 1 80 ? -14.917 -3.899 2.252 1.00 97.94 80 TRP A O 1
ATOM 612 N N . TYR A 1 81 ? -15.732 -5.641 3.416 1.00 97.81 81 TYR A N 1
ATOM 613 C CA . TYR A 1 81 ? -14.737 -6.608 2.930 1.00 97.81 81 TYR A CA 1
ATOM 614 C C . TYR A 1 81 ? -14.835 -6.873 1.420 1.00 97.81 81 TYR A C 1
ATOM 616 O O . TYR A 1 81 ? -13.899 -7.403 0.832 1.00 97.81 81 TYR A O 1
ATOM 624 N N . HIS A 1 82 ? -15.953 -6.502 0.795 1.00 98.12 82 HIS A N 1
ATOM 625 C CA . HIS A 1 82 ? -16.229 -6.685 -0.627 1.00 98.12 82 HIS A CA 1
ATOM 626 C C . HIS A 1 82 ? -16.190 -5.363 -1.414 1.00 98.12 82 HIS A C 1
ATOM 628 O O . HIS A 1 82 ? -16.732 -5.300 -2.522 1.00 98.12 82 HIS A O 1
ATOM 634 N N . VAL A 1 83 ? -15.576 -4.314 -0.852 1.00 98.69 83 VAL A N 1
ATOM 635 C CA . VAL A 1 83 ? -15.464 -2.977 -1.458 1.00 98.69 83 VAL A CA 1
ATOM 636 C C . VAL A 1 83 ? -14.002 -2.659 -1.788 1.00 98.69 83 VAL A C 1
ATOM 638 O O . VAL A 1 83 ? -13.127 -2.789 -0.927 1.00 98.69 83 VAL A O 1
ATOM 641 N N . ASP A 1 84 ? -13.742 -2.246 -3.031 1.00 98.06 84 ASP A N 1
ATOM 642 C CA . ASP A 1 84 ? -12.454 -1.717 -3.522 1.00 98.06 84 ASP A CA 1
ATOM 643 C C . ASP A 1 84 ? -12.560 -0.214 -3.799 1.00 98.06 84 ASP A C 1
ATOM 645 O O . ASP A 1 84 ? -13.638 0.310 -4.100 1.00 98.06 84 ASP A O 1
ATOM 649 N N . LEU A 1 85 ? -11.420 0.467 -3.742 1.00 98.88 85 LEU A N 1
ATOM 650 C CA . LEU A 1 85 ? -11.259 1.837 -4.199 1.00 98.88 85 LEU A CA 1
ATOM 651 C C . LEU A 1 85 ? -10.091 1.931 -5.184 1.00 98.88 85 LEU A C 1
ATOM 653 O O . LEU A 1 85 ? -8.922 1.789 -4.826 1.00 98.88 85 LEU A O 1
ATOM 657 N N . GLY A 1 86 ? -10.413 2.291 -6.423 1.00 98.81 86 GLY A N 1
ATOM 658 C CA . GLY A 1 86 ? -9.433 2.691 -7.421 1.00 98.81 86 GLY A CA 1
ATOM 659 C C . GLY A 1 86 ? -9.166 4.196 -7.399 1.00 98.81 86 GLY A C 1
ATOM 660 O O . GLY A 1 86 ? -10.091 4.997 -7.558 1.00 98.81 86 GLY A O 1
ATOM 661 N N . VAL A 1 87 ? -7.901 4.602 -7.304 1.00 98.88 87 VAL A N 1
ATOM 662 C CA . VAL A 1 87 ? -7.476 6.005 -7.429 1.00 98.88 87 VAL A CA 1
ATOM 663 C C . VAL A 1 87 ? -6.401 6.103 -8.505 1.00 98.88 87 VAL A C 1
ATOM 665 O O . VAL A 1 87 ? -5.420 5.366 -8.471 1.00 98.88 87 VAL A O 1
ATOM 668 N N . ALA A 1 88 ? -6.586 6.973 -9.497 1.00 98.81 88 ALA A N 1
ATOM 669 C CA . ALA A 1 88 ? -5.719 6.958 -10.672 1.00 98.81 88 ALA A CA 1
ATOM 670 C C . ALA A 1 88 ? -5.511 8.328 -11.317 1.00 98.81 88 ALA A C 1
ATOM 672 O O . ALA A 1 88 ? -6.414 9.171 -11.353 1.00 98.81 88 ALA A O 1
ATOM 673 N N . SER A 1 89 ? -4.322 8.506 -11.890 1.00 98.75 89 SER A N 1
ATOM 674 C CA . SER A 1 89 ? -4.008 9.608 -12.794 1.00 98.75 89 SER A CA 1
ATOM 675 C C . SER A 1 89 ? -4.713 9.462 -14.156 1.00 98.75 89 SER A C 1
ATOM 677 O O . SER A 1 89 ? -5.291 8.422 -14.492 1.00 98.75 89 SER A O 1
ATOM 679 N N . ALA A 1 90 ? -4.656 10.525 -14.959 1.00 97.81 90 ALA A N 1
ATOM 680 C CA . ALA A 1 90 ? -5.084 10.528 -16.361 1.00 97.81 90 ALA A CA 1
ATOM 681 C C . ALA A 1 90 ? -3.900 10.396 -17.346 1.00 97.81 90 ALA A C 1
ATOM 683 O O . ALA A 1 90 ? -4.021 10.787 -18.502 1.00 97.81 90 ALA A O 1
ATOM 684 N N . GLN A 1 91 ? -2.736 9.927 -16.887 1.00 97.94 91 GLN A N 1
ATOM 685 C CA . GLN A 1 91 ? -1.535 9.749 -17.711 1.00 97.94 91 GLN A CA 1
ATOM 686 C C . GLN A 1 91 ? -1.361 8.289 -18.124 1.00 97.94 91 GLN A C 1
ATOM 688 O O . GLN A 1 91 ? -1.885 7.397 -17.468 1.00 97.94 91 GLN A O 1
ATOM 693 N N . ASP A 1 92 ? -0.611 8.043 -19.199 1.00 96.69 92 ASP A N 1
ATOM 694 C CA . ASP A 1 92 ? -0.495 6.720 -19.824 1.00 96.69 92 ASP A CA 1
ATOM 695 C C . ASP A 1 92 ? 0.909 6.096 -19.765 1.00 96.69 92 ASP A C 1
ATOM 697 O O . ASP A 1 92 ? 1.141 5.018 -20.329 1.00 96.69 92 ASP A O 1
ATOM 701 N N . GLY A 1 93 ? 1.867 6.802 -19.157 1.00 92.50 93 GLY A N 1
ATOM 702 C CA . GLY A 1 93 ? 3.282 6.424 -19.133 1.00 92.50 93 GLY A CA 1
ATOM 703 C C . GLY A 1 93 ? 3.881 6.144 -20.518 1.00 92.50 93 GLY A C 1
ATOM 704 O O . GLY A 1 93 ? 4.821 5.362 -20.627 1.00 92.50 93 GLY A O 1
ATOM 705 N N . GLY A 1 94 ? 3.325 6.726 -21.589 1.00 92.44 94 GLY A N 1
ATOM 706 C CA . GLY A 1 94 ? 3.784 6.538 -22.968 1.00 92.44 94 GLY A CA 1
ATOM 707 C C . GLY A 1 94 ? 3.332 5.240 -23.647 1.00 92.44 94 GLY A C 1
ATOM 708 O O . GLY A 1 94 ? 3.850 4.899 -24.710 1.00 92.44 94 GLY A O 1
ATOM 709 N N . THR A 1 95 ? 2.382 4.507 -23.063 1.00 93.50 95 THR A N 1
ATOM 710 C CA . THR A 1 95 ? 1.901 3.214 -23.596 1.00 93.50 95 THR A CA 1
ATOM 711 C C . THR A 1 95 ? 0.581 3.293 -24.364 1.00 93.50 95 THR A C 1
ATOM 713 O O . THR A 1 95 ? 0.187 2.309 -24.991 1.00 93.50 95 THR A O 1
ATOM 716 N N . GLY A 1 96 ? -0.123 4.428 -24.315 1.00 94.31 96 GLY A N 1
ATOM 717 C CA . GLY A 1 96 ? -1.462 4.584 -24.886 1.00 94.31 96 GLY A CA 1
ATOM 718 C C . GLY A 1 96 ? -2.606 4.025 -24.032 1.00 94.31 96 GLY A C 1
ATOM 719 O O . GLY A 1 96 ? -3.754 4.069 -24.473 1.00 94.31 96 GLY A O 1
ATOM 720 N N . TYR A 1 97 ? -2.322 3.513 -22.831 1.00 96.25 97 TYR A N 1
ATOM 721 C CA . TYR A 1 97 ? -3.337 3.166 -21.834 1.00 96.25 97 TYR A CA 1
ATOM 722 C C . TYR A 1 97 ? -3.183 4.072 -20.624 1.00 96.25 97 TYR A C 1
ATOM 724 O O . TYR A 1 97 ? -2.143 4.021 -19.975 1.00 96.25 97 TYR A O 1
ATOM 732 N N . ASP A 1 98 ? -4.206 4.863 -20.309 1.00 97.69 98 ASP A N 1
ATOM 733 C CA . ASP A 1 98 ? -4.200 5.712 -19.116 1.00 97.69 98 ASP A CA 1
ATOM 734 C C . ASP A 1 98 ? -4.191 4.865 -17.834 1.00 97.69 98 ASP A C 1
ATOM 736 O O . ASP A 1 98 ? -4.716 3.749 -17.800 1.00 97.69 98 ASP A O 1
ATOM 740 N N . ASP A 1 99 ? -3.684 5.413 -16.737 1.00 98.56 99 ASP A N 1
ATOM 741 C CA . ASP A 1 99 ? -3.682 4.752 -15.431 1.00 98.56 99 ASP A CA 1
ATOM 742 C C . ASP A 1 99 ? -5.098 4.448 -14.938 1.00 98.56 99 ASP A C 1
ATOM 744 O O . ASP A 1 99 ? -5.346 3.391 -14.363 1.00 98.56 99 ASP A O 1
ATOM 748 N N . SER A 1 100 ? -6.073 5.308 -15.252 1.00 98.38 100 SER A N 1
ATOM 749 C CA . SER A 1 100 ? -7.492 5.003 -15.026 1.00 98.38 100 SER A CA 1
ATOM 750 C C . SER A 1 100 ? -7.950 3.740 -15.770 1.00 98.38 100 SER A C 1
ATOM 752 O O . SER A 1 100 ? -8.789 2.994 -15.266 1.00 98.38 100 SER A O 1
ATOM 754 N N . THR A 1 101 ? -7.379 3.447 -16.944 1.00 98.50 101 THR A N 1
ATOM 755 C CA . THR A 1 101 ? -7.640 2.207 -17.688 1.00 98.50 101 THR A CA 1
ATOM 756 C C . THR A 1 101 ? -7.004 1.007 -16.994 1.00 98.50 101 THR A C 1
ATOM 758 O O . THR A 1 101 ? -7.684 -0.002 -16.821 1.00 98.50 101 THR A O 1
ATOM 761 N N . ARG A 1 102 ? -5.760 1.124 -16.515 1.00 98.44 102 ARG A N 1
ATOM 762 C CA . ARG A 1 102 ? -5.108 0.067 -15.719 1.00 98.44 102 ARG A CA 1
ATOM 763 C C . ARG A 1 102 ? -5.879 -0.244 -14.443 1.00 98.44 102 ARG A C 1
ATOM 765 O O . ARG A 1 102 ? -6.203 -1.395 -14.178 1.00 98.44 102 ARG A O 1
ATOM 772 N N . CYS A 1 103 ? -6.264 0.794 -13.707 1.00 98.31 103 CYS A N 1
ATOM 773 C CA . CYS A 1 103 ? -7.066 0.673 -12.496 1.00 98.31 103 CYS A CA 1
ATOM 774 C C . CYS A 1 103 ? -8.426 0.002 -12.785 1.00 98.31 103 CYS A C 1
ATOM 776 O O . CYS A 1 103 ? -8.910 -0.812 -12.001 1.00 98.31 103 CYS A O 1
ATOM 778 N N . ASN A 1 104 ? -9.015 0.254 -13.961 1.00 98.56 104 ASN A N 1
ATOM 779 C CA . ASN A 1 104 ? -10.230 -0.434 -14.398 1.00 98.56 104 ASN A CA 1
ATOM 780 C C . ASN A 1 104 ? -10.026 -1.936 -14.681 1.00 98.56 104 ASN A C 1
ATOM 782 O O . ASN A 1 104 ? -10.975 -2.694 -14.498 1.00 98.56 104 ASN A O 1
ATOM 786 N N . TRP A 1 105 ? -8.838 -2.385 -15.097 1.00 98.62 105 TRP A N 1
ATOM 787 C CA . TRP A 1 105 ? -8.544 -3.820 -15.240 1.00 98.62 105 TRP A CA 1
ATOM 788 C C . TRP A 1 105 ? -8.463 -4.523 -13.880 1.00 98.62 105 TRP A C 1
ATOM 790 O O . TRP A 1 105 ? -8.993 -5.625 -13.720 1.00 98.62 105 TRP A O 1
ATOM 800 N N . LEU A 1 106 ? -7.870 -3.860 -12.880 1.00 98.69 106 LEU A N 1
ATOM 801 C CA . LEU A 1 106 ? -7.835 -4.355 -11.498 1.00 98.69 106 LEU A CA 1
ATOM 802 C C . LEU A 1 106 ? -9.254 -4.469 -10.931 1.00 98.69 106 LEU A C 1
ATOM 804 O O . LEU A 1 106 ? -9.644 -5.535 -10.458 1.00 98.69 106 LEU A O 1
ATOM 808 N N . ARG A 1 107 ? -10.064 -3.414 -11.096 1.00 98.31 107 ARG A N 1
ATOM 809 C CA . ARG A 1 107 ? -11.502 -3.415 -10.780 1.00 98.31 107 ARG A CA 1
ATOM 810 C C . ARG A 1 107 ? -12.215 -4.620 -11.383 1.00 98.31 107 ARG A C 1
ATOM 812 O O . ARG A 1 107 ? -12.975 -5.288 -10.690 1.00 98.31 107 ARG A O 1
ATOM 819 N N . ASP A 1 108 ? -12.039 -4.858 -12.681 1.00 98.62 108 ASP A N 1
ATOM 820 C CA . ASP A 1 108 ? -12.758 -5.927 -13.381 1.00 98.62 108 ASP A CA 1
ATOM 821 C C . ASP A 1 108 ? -12.381 -7.310 -12.838 1.00 98.62 108 ASP A C 1
ATOM 823 O O . ASP A 1 108 ? -13.245 -8.179 -12.731 1.00 98.62 108 ASP A O 1
ATOM 827 N N . SER A 1 109 ? -11.127 -7.485 -12.417 1.00 98.44 109 SER A N 1
ATOM 828 C CA . SER A 1 109 ? -10.655 -8.710 -11.763 1.00 98.44 109 SER A CA 1
ATOM 829 C C . SER A 1 109 ? -11.288 -8.890 -10.379 1.00 98.44 109 SER A C 1
ATOM 831 O O . SER A 1 109 ? -11.752 -9.978 -10.044 1.00 98.44 109 SER A O 1
ATOM 833 N N . LEU A 1 110 ? -11.378 -7.813 -9.593 1.00 98.44 110 LEU A N 1
ATOM 834 C CA . LEU A 1 110 ? -11.987 -7.823 -8.260 1.00 98.44 110 LEU A CA 1
ATOM 835 C C . LEU A 1 110 ? -13.499 -8.102 -8.326 1.00 98.44 110 LEU A C 1
ATOM 837 O O . LEU A 1 110 ? -13.993 -8.959 -7.591 1.00 98.44 110 LEU A O 1
ATOM 841 N N . LEU A 1 111 ? -14.219 -7.452 -9.251 1.00 98.50 111 LEU A N 1
ATOM 842 C CA . LEU A 1 111 ? -15.653 -7.678 -9.500 1.00 98.50 111 LEU A CA 1
ATOM 843 C C . LEU A 1 111 ? -15.959 -9.090 -10.018 1.00 98.50 111 LEU A C 1
ATOM 845 O O . LEU A 1 111 ? -17.057 -9.599 -9.801 1.00 98.50 111 LEU A O 1
ATOM 849 N N . ALA A 1 112 ? -15.018 -9.719 -10.726 1.00 98.31 112 ALA A N 1
ATOM 850 C CA . ALA A 1 112 ? -15.142 -11.110 -11.160 1.00 98.31 112 ALA A CA 1
ATOM 851 C C . ALA A 1 112 ? -14.858 -12.125 -10.036 1.00 98.31 112 ALA A C 1
ATOM 853 O O . ALA A 1 112 ? -15.175 -13.305 -10.191 1.00 98.31 112 ALA A O 1
ATOM 854 N N . TYR A 1 113 ? -14.271 -11.670 -8.927 1.00 97.62 113 TYR A N 1
ATOM 855 C CA . TYR A 1 113 ? -13.972 -12.466 -7.743 1.00 97.62 113 TYR A CA 1
ATOM 856 C C . TYR A 1 113 ? -15.102 -12.332 -6.707 1.00 97.62 113 TYR A C 1
ATOM 858 O O . TYR A 1 113 ? -16.223 -12.783 -6.944 1.00 97.62 113 TYR A O 1
ATOM 866 N N . THR A 1 114 ? -14.824 -11.738 -5.546 1.00 97.00 114 THR A N 1
ATOM 867 C CA . THR A 1 114 ? -15.770 -11.615 -4.429 1.00 97.00 114 THR A CA 1
ATOM 868 C C . THR A 1 114 ? -16.220 -10.179 -4.177 1.00 97.00 114 THR A C 1
ATOM 870 O O . THR A 1 114 ? -17.071 -9.971 -3.317 1.00 97.00 114 THR A O 1
ATOM 873 N N . TYR A 1 115 ? -15.694 -9.185 -4.895 1.00 98.19 115 TYR A N 1
ATOM 874 C CA . TYR A 1 115 ? -16.041 -7.785 -4.659 1.00 98.19 115 TYR A CA 1
ATOM 875 C C . TYR A 1 115 ? -17.398 -7.443 -5.270 1.00 98.19 115 TYR A C 1
ATOM 877 O O . TYR A 1 115 ? -17.744 -7.887 -6.36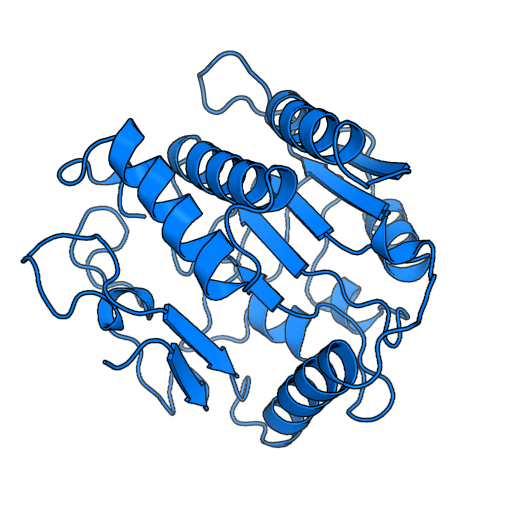4 1.00 98.19 115 TYR A O 1
ATOM 885 N N . THR A 1 116 ? -18.168 -6.627 -4.556 1.00 98.12 116 THR A N 1
ATOM 886 C CA . THR A 1 116 ? -19.529 -6.225 -4.942 1.00 98.12 116 THR A CA 1
ATOM 887 C C . THR A 1 116 ? -19.619 -4.755 -5.335 1.00 98.12 116 THR A C 1
ATOM 889 O O . THR A 1 116 ? -20.521 -4.377 -6.084 1.00 98.12 116 THR A O 1
ATOM 892 N N . GLU A 1 117 ? -18.657 -3.944 -4.899 1.00 97.75 117 GLU A N 1
ATOM 893 C CA . GLU A 1 117 ? -18.571 -2.523 -5.203 1.00 97.75 117 GLU A CA 1
ATOM 894 C C . GLU A 1 117 ? -17.121 -2.123 -5.472 1.00 97.75 117 GLU A C 1
ATOM 896 O O . GLU A 1 117 ? -16.196 -2.579 -4.798 1.00 97.75 117 GLU A O 1
ATOM 901 N N . VAL A 1 118 ? -16.932 -1.253 -6.467 1.00 95.94 118 VAL A N 1
ATOM 902 C CA . VAL A 1 118 ? -15.636 -0.632 -6.740 1.00 95.94 118 VAL A CA 1
ATOM 903 C C . VAL A 1 118 ? -15.811 0.865 -6.921 1.00 95.94 118 VAL A C 1
ATOM 905 O O . VAL A 1 118 ? -16.259 1.343 -7.974 1.00 95.94 118 VAL A O 1
ATOM 908 N N . ASN A 1 119 ? -15.427 1.589 -5.878 1.00 98.50 119 ASN A N 1
ATOM 909 C CA . ASN A 1 119 ? -15.379 3.035 -5.853 1.00 98.50 119 ASN A CA 1
ATOM 910 C C . ASN A 1 119 ? -14.187 3.555 -6.649 1.00 98.50 119 ASN A C 1
ATOM 912 O O . ASN A 1 119 ? -13.204 2.854 -6.896 1.00 98.50 119 ASN A O 1
ATOM 916 N N . LYS A 1 120 ? -14.305 4.791 -7.131 1.00 98.62 120 LYS A N 1
ATOM 917 C CA . LYS A 1 120 ? -13.331 5.377 -8.053 1.00 98.62 120 LYS A CA 1
ATOM 918 C C . LYS A 1 120 ? -13.123 6.846 -7.749 1.00 98.62 120 LYS A C 1
ATOM 920 O O . LYS A 1 120 ? -14.095 7.587 -7.607 1.00 98.62 120 LYS A O 1
ATOM 925 N N . SER A 1 121 ? -11.869 7.274 -7.761 1.00 98.75 121 SER A N 1
ATOM 926 C CA . SER A 1 121 ? -11.491 8.684 -7.764 1.00 98.75 121 SER A CA 1
ATOM 927 C C . SER A 1 121 ? -10.371 8.894 -8.779 1.00 98.75 121 SER A C 1
ATOM 929 O O . SER A 1 121 ? -9.203 8.649 -8.492 1.00 98.75 121 SER A O 1
ATOM 931 N N . TYR A 1 122 ? -10.727 9.288 -10.003 1.00 98.75 122 TYR A N 1
ATOM 932 C CA . TYR A 1 122 ? -9.772 9.432 -11.107 1.00 98.75 122 TYR A CA 1
ATOM 933 C C . TYR A 1 122 ? -9.620 10.883 -11.527 1.00 98.75 122 TYR A C 1
ATOM 935 O O . TYR A 1 122 ? -10.580 11.657 -11.485 1.00 98.75 122 TYR A O 1
ATOM 943 N N . ASP A 1 123 ? -8.441 11.247 -12.013 1.00 98.62 123 ASP A N 1
ATOM 944 C CA . ASP A 1 123 ? -8.302 12.518 -12.709 1.00 98.62 123 ASP A CA 1
ATOM 945 C C . ASP A 1 123 ? -9.254 12.572 -13.924 1.00 98.62 123 ASP A C 1
ATOM 947 O O . ASP A 1 123 ? -9.444 11.594 -14.644 1.00 98.62 123 ASP A O 1
ATOM 951 N N . TYR A 1 124 ? -9.930 13.687 -14.199 1.00 96.12 124 TYR A N 1
ATOM 952 C CA . TYR A 1 124 ? -9.857 14.994 -13.522 1.00 96.12 124 TYR A CA 1
ATOM 953 C C . TYR A 1 124 ? -11.057 15.291 -12.603 1.00 96.12 124 TYR A C 1
ATOM 955 O O . TYR A 1 124 ? -11.291 16.449 -12.264 1.00 96.12 124 TYR A O 1
ATOM 963 N N . TRP A 1 125 ? -11.875 14.288 -12.269 1.00 98.19 125 TRP A N 1
ATOM 964 C CA . TRP A 1 125 ? -13.146 14.483 -11.552 1.00 98.19 125 TRP A CA 1
ATOM 965 C C . TRP A 1 125 ? -13.131 13.973 -10.107 1.00 98.19 125 TRP A C 1
ATOM 967 O O . TRP A 1 125 ? -14.010 14.340 -9.329 1.00 98.19 125 TRP A O 1
ATOM 977 N N . GLY A 1 126 ? -12.154 13.141 -9.754 1.00 98.44 126 GLY A N 1
ATOM 978 C CA . GLY A 1 126 ? -11.913 12.679 -8.397 1.00 98.44 126 GLY A CA 1
ATOM 979 C C . GLY A 1 126 ? -11.563 13.830 -7.457 1.00 98.44 126 GLY A C 1
ATOM 980 O O . GLY A 1 126 ? -11.062 14.875 -7.875 1.00 98.44 126 GLY A O 1
ATOM 981 N N . THR A 1 127 ? -11.844 13.649 -6.169 1.00 98.75 127 THR A N 1
ATOM 982 C CA . THR A 1 127 ? -11.566 14.655 -5.137 1.00 98.75 127 THR A CA 1
ATOM 983 C C . THR A 1 127 ? -11.074 13.989 -3.860 1.00 98.75 127 THR A C 1
ATOM 985 O O . THR A 1 127 ? -11.479 12.869 -3.549 1.00 98.75 127 THR A O 1
ATOM 988 N N . THR A 1 128 ? -10.283 14.708 -3.061 1.00 98.75 128 THR A N 1
ATOM 989 C CA . THR A 1 128 ? -9.895 14.284 -1.705 1.00 98.75 128 THR A CA 1
ATOM 990 C C . THR A 1 128 ? -11.107 13.896 -0.857 1.00 98.75 128 THR A C 1
ATOM 992 O O . THR A 1 128 ? -11.069 12.903 -0.139 1.00 98.75 128 THR A O 1
ATOM 995 N N . ALA A 1 129 ? -12.221 14.630 -0.984 1.00 98.81 129 ALA A N 1
ATOM 996 C CA . ALA A 1 129 ? -13.460 14.342 -0.265 1.00 98.81 129 ALA A CA 1
ATOM 997 C C . ALA A 1 129 ? -14.100 13.007 -0.684 1.00 98.81 129 ALA A C 1
ATOM 999 O O . ALA A 1 129 ? -14.645 12.312 0.167 1.00 98.81 129 ALA A O 1
ATOM 1000 N N . MET A 1 130 ? -14.014 12.634 -1.967 1.00 98.75 130 MET A N 1
ATOM 1001 C CA . MET A 1 130 ? -14.454 11.315 -2.434 1.00 98.75 130 MET A CA 1
ATOM 1002 C C . MET A 1 130 ? -13.563 10.210 -1.874 1.00 98.75 130 MET A C 1
ATOM 1004 O O . MET A 1 130 ? -14.089 9.258 -1.312 1.00 98.75 130 MET A O 1
ATOM 1008 N N . ILE A 1 131 ? -12.236 10.360 -1.964 1.00 98.88 131 ILE A N 1
ATOM 1009 C CA . ILE A 1 131 ? -11.286 9.385 -1.400 1.0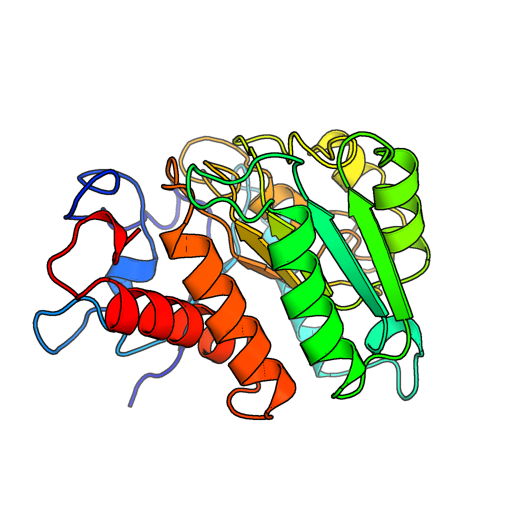0 98.88 131 ILE A CA 1
ATOM 1010 C C . ILE A 1 131 ? -11.561 9.190 0.098 1.00 98.88 131 ILE A C 1
ATOM 1012 O O . ILE A 1 131 ? -11.748 8.060 0.541 1.00 98.88 131 ILE A O 1
ATOM 1016 N N . LYS A 1 132 ? -11.666 10.289 0.858 1.00 98.88 132 LYS A N 1
ATOM 1017 C CA . LYS A 1 132 ? -11.993 10.270 2.290 1.00 98.88 132 LYS A CA 1
ATOM 1018 C C . LYS A 1 132 ? -13.308 9.541 2.560 1.00 98.88 132 LYS A C 1
ATOM 1020 O O . LYS A 1 132 ? -13.329 8.631 3.377 1.00 98.88 132 LYS A O 1
ATOM 1025 N N . GLY A 1 133 ? -14.376 9.927 1.856 1.00 98.88 133 GLY A N 1
ATOM 1026 C CA . GLY A 1 133 ? -15.707 9.348 2.032 1.00 98.88 133 GLY A CA 1
ATOM 1027 C C . GLY A 1 133 ? -15.725 7.845 1.776 1.00 98.88 133 GLY A C 1
ATOM 1028 O O . GLY A 1 133 ? -16.196 7.101 2.621 1.00 98.88 133 GLY A O 1
ATOM 1029 N N . PHE A 1 134 ? -15.123 7.377 0.679 1.00 98.81 134 PHE A N 1
ATOM 1030 C CA . PHE A 1 134 ? -15.070 5.945 0.366 1.00 98.81 134 PHE A CA 1
ATOM 1031 C C . PHE A 1 134 ? -14.273 5.128 1.391 1.00 98.81 134 PHE A C 1
ATOM 1033 O O . PHE A 1 134 ? -14.638 3.992 1.693 1.00 98.81 134 PHE A O 1
ATOM 1040 N N . ILE A 1 135 ? -13.195 5.689 1.948 1.00 98.88 135 ILE A N 1
ATOM 1041 C CA . ILE A 1 135 ? -12.433 5.028 3.016 1.00 98.88 135 ILE A CA 1
ATOM 1042 C C . ILE A 1 135 ? -13.268 4.961 4.305 1.00 98.88 135 ILE A C 1
ATOM 1044 O O . ILE A 1 135 ? -13.324 3.909 4.938 1.00 98.88 135 ILE A O 1
ATOM 1048 N N . GLU A 1 136 ? -13.930 6.058 4.682 1.00 98.81 136 GLU A N 1
ATOM 1049 C CA . GLU A 1 136 ? -14.758 6.153 5.897 1.00 98.81 136 GLU A CA 1
ATOM 1050 C C . GLU A 1 136 ? -16.049 5.325 5.819 1.00 98.81 136 GLU A C 1
ATOM 1052 O O . GLU A 1 136 ? -16.474 4.773 6.834 1.00 98.81 136 GLU A O 1
ATOM 1057 N N . ASP A 1 137 ? -16.627 5.170 4.626 1.00 98.62 137 ASP A N 1
ATOM 1058 C CA . ASP A 1 137 ? -17.798 4.320 4.368 1.00 98.62 137 ASP A CA 1
ATOM 1059 C C . ASP A 1 137 ? -17.452 2.815 4.372 1.00 98.62 137 ASP A C 1
ATOM 1061 O O . ASP A 1 137 ? -18.345 1.971 4.471 1.00 98.62 137 ASP A O 1
ATOM 1065 N N . GLY A 1 138 ? -16.158 2.476 4.323 1.00 98.44 138 GLY A N 1
ATOM 1066 C CA . GLY A 1 138 ? -15.635 1.115 4.392 1.00 98.44 138 GLY A CA 1
ATOM 1067 C C . GLY A 1 138 ? -15.071 0.628 3.058 1.00 98.44 138 GLY A C 1
ATOM 1068 O O . GLY A 1 138 ? -15.796 0.385 2.099 1.00 98.44 138 GLY A O 1
ATOM 1069 N N . THR A 1 139 ? -13.755 0.418 3.023 1.00 98.69 139 THR A N 1
ATOM 1070 C CA . THR A 1 139 ? -13.013 -0.119 1.874 1.00 98.69 139 THR A CA 1
ATOM 1071 C C . THR A 1 139 ? -12.041 -1.195 2.360 1.00 98.69 139 THR A C 1
ATOM 1073 O O . THR A 1 139 ? -11.410 -1.033 3.404 1.00 98.69 139 THR A O 1
ATOM 1076 N N . SER A 1 140 ? -11.897 -2.291 1.612 1.00 98.25 140 SER A N 1
ATOM 1077 C CA . SER A 1 140 ? -11.003 -3.406 1.971 1.00 98.25 140 SER A CA 1
ATOM 1078 C C . SER A 1 140 ? -9.670 -3.409 1.226 1.00 98.25 140 SER A C 1
ATOM 1080 O O . SER A 1 140 ? -8.668 -3.846 1.787 1.00 98.25 140 SER A O 1
ATOM 1082 N N . ILE A 1 141 ? -9.636 -2.896 -0.003 1.00 98.69 141 ILE A N 1
ATOM 1083 C CA . ILE A 1 141 ? -8.425 -2.756 -0.816 1.00 98.69 141 ILE A CA 1
ATOM 1084 C C . ILE A 1 141 ? -8.427 -1.395 -1.506 1.00 98.69 141 ILE A C 1
ATOM 1086 O O . ILE A 1 141 ? -9.477 -0.919 -1.936 1.00 98.69 141 ILE A O 1
ATOM 1090 N N . ILE A 1 142 ? -7.256 -0.762 -1.588 1.00 98.94 142 ILE A N 1
ATOM 1091 C CA . ILE A 1 142 ? -7.062 0.448 -2.392 1.00 98.94 142 ILE A CA 1
ATOM 1092 C C . ILE A 1 142 ? -5.956 0.196 -3.411 1.00 98.94 142 ILE A C 1
ATOM 1094 O O . ILE A 1 142 ? -4.834 -0.167 -3.043 1.00 98.94 142 ILE A O 1
ATOM 1098 N N . ASN A 1 143 ? -6.264 0.446 -4.681 1.00 98.88 143 ASN A N 1
ATOM 1099 C CA . ASN A 1 143 ? -5.297 0.441 -5.771 1.00 98.88 143 ASN A CA 1
ATOM 1100 C C . ASN A 1 143 ? -5.047 1.875 -6.240 1.00 98.88 143 ASN A C 1
ATOM 1102 O O . ASN A 1 143 ? -5.935 2.509 -6.817 1.00 98.88 143 ASN A O 1
ATOM 1106 N N . TYR A 1 144 ? -3.833 2.375 -6.003 1.00 98.88 144 TYR A N 1
ATOM 1107 C CA . TYR A 1 144 ? -3.400 3.695 -6.455 1.00 98.88 144 TYR A CA 1
ATOM 1108 C C . TYR A 1 144 ? -2.408 3.585 -7.618 1.00 98.88 144 TYR A C 1
ATOM 1110 O O . TYR A 1 144 ? -1.456 2.806 -7.532 1.00 98.88 144 TYR A O 1
ATOM 1118 N N . ILE A 1 145 ? -2.608 4.382 -8.676 1.00 98.81 145 ILE A N 1
ATOM 1119 C CA . ILE A 1 145 ? -1.656 4.543 -9.789 1.00 98.81 145 ILE A CA 1
ATOM 1120 C C . ILE A 1 145 ? -1.520 6.027 -10.154 1.00 98.81 145 ILE A C 1
ATOM 1122 O O . ILE A 1 145 ? -2.457 6.640 -10.673 1.00 98.81 145 ILE A O 1
ATOM 1126 N N . GLY A 1 146 ? -0.351 6.616 -9.909 1.00 98.62 146 GLY A N 1
ATOM 1127 C CA . GLY A 1 146 ? -0.074 8.001 -10.286 1.00 98.62 146 GLY A CA 1
ATOM 1128 C C . GLY A 1 146 ? 1.155 8.584 -9.597 1.00 98.62 146 GLY A C 1
ATOM 1129 O O . GLY A 1 146 ? 2.014 7.873 -9.083 1.00 98.62 146 GLY A O 1
ATOM 1130 N N . HIS A 1 147 ? 1.236 9.912 -9.541 1.00 98.50 147 HIS A N 1
ATOM 1131 C CA . HIS A 1 147 ? 2.312 10.601 -8.830 1.00 98.50 147 HIS A CA 1
ATOM 1132 C C . HIS A 1 147 ? 2.175 10.434 -7.326 1.00 98.50 147 HIS A C 1
ATOM 1134 O O . HIS A 1 147 ? 1.087 10.557 -6.767 1.00 98.50 147 HIS A O 1
ATOM 1140 N N . GLY A 1 148 ? 3.299 10.249 -6.655 1.00 98.38 148 GLY A N 1
ATOM 1141 C CA . GLY A 1 148 ? 3.375 10.286 -5.205 1.00 98.38 148 GLY A CA 1
ATOM 1142 C C . GLY A 1 148 ? 4.553 11.116 -4.747 1.00 98.38 148 GLY A C 1
ATOM 1143 O O . GLY A 1 148 ? 5.453 11.459 -5.517 1.00 98.38 148 GLY A O 1
ATOM 1144 N N . GLY A 1 149 ? 4.535 11.418 -3.462 1.00 98.50 149 GLY A N 1
ATOM 1145 C CA . GLY A 1 149 ? 5.707 11.858 -2.737 1.00 98.50 149 GLY A CA 1
ATOM 1146 C C . GLY A 1 149 ? 5.658 11.337 -1.313 1.00 98.50 149 GLY A C 1
ATOM 1147 O O . GLY A 1 149 ? 4.675 10.732 -0.884 1.00 98.50 149 GLY A O 1
ATOM 1148 N N . THR A 1 150 ? 6.692 11.663 -0.544 1.00 98.56 150 THR A N 1
ATOM 1149 C CA . THR A 1 150 ? 6.813 11.284 0.870 1.00 98.56 150 THR A CA 1
ATOM 1150 C C . THR A 1 150 ? 5.572 11.614 1.697 1.00 98.56 150 THR A C 1
ATOM 1152 O O . THR A 1 150 ? 5.288 10.914 2.658 1.00 98.56 150 THR A O 1
ATOM 1155 N N . THR A 1 151 ? 4.798 12.638 1.326 1.00 98.50 151 THR A N 1
ATOM 1156 C CA . THR A 1 151 ? 3.641 13.099 2.102 1.00 98.50 151 THR A CA 1
ATOM 1157 C C . THR A 1 151 ? 2.277 12.695 1.546 1.00 98.50 151 THR A C 1
ATOM 1159 O O . THR A 1 151 ? 1.280 13.025 2.186 1.00 98.50 151 THR A O 1
ATOM 1162 N N . GLY A 1 152 ? 2.183 12.031 0.388 1.00 98.56 152 GLY A N 1
ATOM 1163 C CA . GLY A 1 152 ? 0.874 11.651 -0.148 1.00 98.56 152 GLY A CA 1
ATOM 1164 C C . GLY A 1 152 ? 0.786 11.334 -1.629 1.00 98.56 152 GLY A C 1
ATOM 1165 O O . GLY A 1 152 ? 1.756 11.423 -2.384 1.00 98.56 152 GLY A O 1
ATOM 1166 N N . TRP A 1 153 ? -0.437 10.992 -2.020 1.00 98.88 153 TRP A N 1
ATOM 1167 C CA . TRP A 1 153 ? -0.867 10.816 -3.401 1.00 98.88 153 TRP A CA 1
ATOM 1168 C C . TRP A 1 153 ? -1.183 12.159 -4.059 1.00 98.88 153 TRP A C 1
ATOM 1170 O O . TRP A 1 153 ? -1.795 13.030 -3.440 1.00 98.88 153 TRP A O 1
ATOM 1180 N N . GLY A 1 154 ? -0.793 12.317 -5.326 1.00 98.50 154 GLY A N 1
ATOM 1181 C CA . GLY A 1 154 ? -0.980 13.554 -6.091 1.00 98.50 154 GLY A CA 1
ATOM 1182 C C . GLY A 1 154 ? -2.174 13.566 -7.050 1.00 98.50 154 GLY A C 1
ATOM 1183 O O . GLY A 1 154 ? -2.564 14.639 -7.505 1.00 98.50 154 GLY A O 1
ATOM 1184 N N . ASN A 1 155 ? -2.750 12.406 -7.376 1.00 98.62 155 ASN A N 1
ATOM 1185 C CA . ASN A 1 155 ? -3.786 12.269 -8.405 1.00 98.62 155 ASN A CA 1
ATOM 1186 C C . ASN A 1 155 ? -5.121 11.770 -7.840 1.00 98.62 155 ASN A C 1
ATOM 1188 O O . ASN A 1 155 ? -5.228 11.399 -6.671 1.00 98.62 155 ASN A O 1
ATOM 1192 N N . GLY A 1 156 ? -6.168 11.806 -8.670 1.00 97.31 156 GLY A N 1
ATOM 1193 C CA . GLY A 1 156 ? -7.517 11.401 -8.278 1.00 97.31 156 GLY A CA 1
ATOM 1194 C C . GLY A 1 156 ? -8.151 12.352 -7.262 1.00 97.31 156 GLY A C 1
ATOM 1195 O O . GLY A 1 156 ? -9.077 11.968 -6.554 1.00 97.31 156 GLY A O 1
ATOM 1196 N N . GLY A 1 157 ? -7.638 13.581 -7.170 1.00 96.38 157 GLY A N 1
ATOM 1197 C CA . GLY A 1 157 ? -7.967 14.568 -6.141 1.00 96.38 157 GLY A CA 1
ATOM 1198 C C . GLY A 1 157 ? -6.848 14.812 -5.127 1.00 96.38 157 GLY A C 1
ATOM 1199 O O . GLY A 1 157 ? -6.837 15.875 -4.515 1.00 96.38 157 GLY A O 1
ATOM 1200 N N . GLY A 1 158 ? -5.899 13.879 -4.998 1.00 98.12 158 GLY A N 1
ATOM 1201 C CA . GLY A 1 158 ? -4.840 13.915 -3.991 1.00 98.12 158 GLY A CA 1
ATOM 1202 C C . GLY A 1 158 ? -5.339 13.530 -2.595 1.00 98.12 158 GLY A C 1
ATOM 1203 O O . GLY A 1 158 ? -6.488 13.797 -2.234 1.00 98.12 158 GLY A O 1
ATOM 1204 N N . PHE A 1 159 ? -4.479 12.867 -1.824 1.00 98.81 159 PHE A N 1
ATOM 1205 C CA . PHE A 1 159 ? -4.766 12.444 -0.452 1.00 98.81 159 PHE A CA 1
ATOM 1206 C C . PHE A 1 159 ? -3.458 12.381 0.330 1.00 98.81 159 PHE A C 1
ATOM 1208 O O . PHE A 1 159 ? -2.570 11.592 -0.008 1.00 98.81 159 PHE A O 1
ATOM 1215 N N . ASP A 1 160 ? -3.317 13.228 1.342 1.00 98.81 160 ASP A N 1
ATOM 1216 C CA . ASP A 1 160 ? -2.056 13.417 2.053 1.00 98.81 160 ASP A CA 1
ATOM 1217 C C . ASP A 1 160 ? -2.090 12.913 3.507 1.00 98.81 160 ASP A C 1
ATOM 1219 O O . ASP A 1 160 ? -3.074 12.352 3.995 1.00 98.81 160 ASP A O 1
ATOM 1223 N N . ILE A 1 161 ? -0.969 13.067 4.215 1.00 98.75 161 ILE A N 1
ATOM 1224 C CA . ILE A 1 161 ? -0.854 12.685 5.631 1.00 98.75 161 ILE A CA 1
ATOM 1225 C C . ILE A 1 161 ? -1.887 13.414 6.509 1.00 98.75 161 ILE A C 1
ATOM 1227 O O . ILE A 1 161 ? -2.352 12.851 7.501 1.00 98.75 161 ILE A O 1
ATOM 1231 N N . SER A 1 162 ? -2.241 14.663 6.196 1.00 98.62 162 SER A N 1
ATOM 1232 C CA . SER A 1 162 ? -3.250 15.403 6.959 1.00 98.62 162 SER A CA 1
ATOM 1233 C C . SER A 1 162 ? -4.644 14.809 6.760 1.00 98.62 162 SER A C 1
ATOM 1235 O O . SER A 1 162 ? -5.373 14.654 7.743 1.00 98.62 162 SER A O 1
ATOM 1237 N N . ASP A 1 163 ? -4.957 14.365 5.542 1.00 98.81 163 ASP A N 1
ATOM 1238 C CA . ASP A 1 163 ? -6.195 13.652 5.244 1.00 98.81 163 ASP A CA 1
ATOM 1239 C C . ASP A 1 163 ? -6.253 12.308 5.979 1.00 98.81 163 ASP A C 1
ATOM 1241 O O . ASP A 1 163 ? -7.248 12.045 6.659 1.00 98.81 163 ASP A O 1
ATOM 1245 N N . ILE A 1 164 ? -5.169 11.515 5.955 1.00 98.75 164 ILE A N 1
ATOM 1246 C CA . ILE A 1 164 ? -5.040 10.266 6.734 1.00 98.75 164 ILE A CA 1
ATOM 1247 C C . ILE A 1 164 ? -5.308 10.512 8.219 1.00 98.75 164 ILE A C 1
ATOM 1249 O O . ILE A 1 164 ? -6.093 9.799 8.837 1.00 98.75 164 ILE A O 1
ATOM 1253 N N . ASN A 1 165 ? -4.668 11.525 8.807 1.00 98.00 165 ASN A N 1
ATOM 1254 C CA . ASN A 1 165 ? -4.817 11.823 10.235 1.00 98.00 165 ASN A CA 1
ATOM 1255 C C . ASN A 1 165 ? -6.219 12.337 10.596 1.00 98.00 165 ASN A C 1
ATOM 1257 O O . ASN A 1 165 ? -6.537 12.448 11.779 1.00 98.00 165 ASN A O 1
ATOM 1261 N N . SER A 1 166 ? -7.032 12.687 9.597 1.00 98.50 166 SER A N 1
ATOM 1262 C CA . SER A 1 166 ? -8.415 13.121 9.771 1.00 98.50 166 SER A CA 1
ATOM 1263 C C . SER A 1 166 ? -9.442 12.015 9.524 1.00 98.50 166 SER A C 1
ATOM 1265 O O . SER A 1 166 ? -10.633 12.286 9.696 1.00 98.50 166 SER A O 1
ATOM 1267 N N . LEU A 1 167 ? -9.018 10.836 9.050 1.00 98.75 167 LEU A N 1
ATOM 1268 C CA . LEU A 1 167 ? -9.900 9.703 8.774 1.00 98.75 167 LEU A CA 1
ATOM 1269 C C . LEU A 1 167 ? -10.670 9.267 10.024 1.00 98.75 167 LEU A C 1
ATOM 1271 O O . LEU A 1 167 ? -10.187 9.403 11.146 1.00 98.75 167 LEU A O 1
ATOM 1275 N N . ASN A 1 168 ? -11.862 8.730 9.794 1.00 98.56 168 ASN A N 1
ATOM 1276 C CA . ASN A 1 168 ? -12.713 8.111 10.801 1.00 98.56 168 ASN A CA 1
ATOM 1277 C C . ASN A 1 168 ? -13.277 6.793 10.245 1.00 98.56 168 ASN A C 1
ATOM 1279 O O . ASN A 1 168 ? -14.454 6.704 9.894 1.00 98.56 168 ASN A O 1
ATOM 1283 N N . ASN A 1 169 ? -12.411 5.789 10.124 1.00 98.38 169 ASN A N 1
ATOM 1284 C CA . ASN A 1 169 ? -12.708 4.460 9.590 1.00 98.38 169 ASN A CA 1
ATOM 1285 C C . ASN A 1 169 ? -12.314 3.356 10.596 1.00 98.38 169 ASN A C 1
ATOM 1287 O O . ASN A 1 169 ? -11.596 2.416 10.234 1.00 98.38 169 ASN A O 1
ATOM 1291 N N . PRO A 1 170 ? -12.765 3.438 11.864 1.00 97.62 170 PRO A N 1
ATOM 1292 C CA . PRO A 1 170 ? -12.277 2.564 12.915 1.00 97.62 170 PRO A CA 1
ATOM 1293 C C . PRO A 1 170 ? -12.543 1.103 12.562 1.00 97.62 170 PRO A C 1
ATOM 1295 O O . PRO A 1 170 ? -13.679 0.714 12.283 1.00 97.62 170 PRO A O 1
ATOM 1298 N N . TRP A 1 171 ? -11.488 0.287 12.581 1.00 97.19 171 TRP A N 1
ATOM 1299 C CA . TRP A 1 171 ? -11.543 -1.149 12.270 1.00 97.19 171 TRP A CA 1
ATOM 1300 C C . TRP A 1 171 ? -11.997 -1.521 10.843 1.00 97.19 171 TRP A C 1
ATOM 1302 O O . TRP A 1 171 ? -12.119 -2.711 10.548 1.00 97.19 171 TRP A O 1
ATOM 1312 N N . MET A 1 172 ? -12.191 -0.548 9.947 1.00 98.19 172 MET A N 1
ATOM 1313 C CA . MET A 1 172 ? -12.449 -0.749 8.514 1.00 98.19 172 MET A CA 1
ATOM 1314 C C . MET A 1 172 ? -11.184 -0.401 7.733 1.00 98.19 172 MET A C 1
ATOM 1316 O O . MET A 1 172 ? -11.075 0.648 7.100 1.00 98.19 172 MET A O 1
ATOM 1320 N N . LEU A 1 173 ? -10.178 -1.259 7.887 1.00 98.56 173 LEU A N 1
ATOM 1321 C CA . LEU A 1 173 ? -8.802 -0.980 7.494 1.00 98.56 173 LEU A CA 1
ATOM 1322 C C . LEU A 1 173 ? -8.476 -1.638 6.145 1.00 98.56 173 LEU A C 1
ATOM 1324 O O . LEU A 1 173 ? -8.342 -2.865 6.100 1.00 98.56 173 LEU A O 1
ATOM 1328 N N . PRO A 1 174 ? -8.309 -0.872 5.056 1.00 98.31 174 PRO A N 1
ATOM 1329 C CA . PRO A 1 174 ? -7.914 -1.442 3.778 1.00 98.31 174 PRO A CA 1
ATOM 1330 C C . PRO A 1 174 ? -6.446 -1.875 3.777 1.00 98.31 174 PRO A C 1
ATOM 1332 O O . PRO A 1 174 ? -5.613 -1.285 4.469 1.00 98.31 174 PRO A O 1
ATOM 1335 N N . PHE A 1 175 ? -6.104 -2.860 2.948 1.00 96.81 175 PHE A N 1
ATOM 1336 C CA . PHE A 1 175 ? -4.725 -3.057 2.497 1.00 96.81 175 PHE A CA 1
ATOM 1337 C C . PHE A 1 175 ? -4.496 -2.302 1.184 1.00 96.81 175 PHE A C 1
ATOM 1339 O O . PHE A 1 175 ? -5.376 -2.235 0.329 1.00 96.81 175 PHE A O 1
ATOM 1346 N N . VAL A 1 176 ? -3.328 -1.683 1.032 1.00 98.88 176 VAL A N 1
ATOM 1347 C CA . VAL A 1 176 ? -3.115 -0.657 0.002 1.00 98.88 176 VAL A CA 1
ATOM 1348 C C . VAL A 1 176 ? -1.909 -0.982 -0.862 1.00 98.88 176 VAL A C 1
ATOM 1350 O O . VAL A 1 176 ? -0.840 -1.301 -0.339 1.00 98.88 176 VAL A O 1
ATOM 1353 N N . ILE A 1 177 ? -2.083 -0.863 -2.180 1.00 98.81 177 ILE A 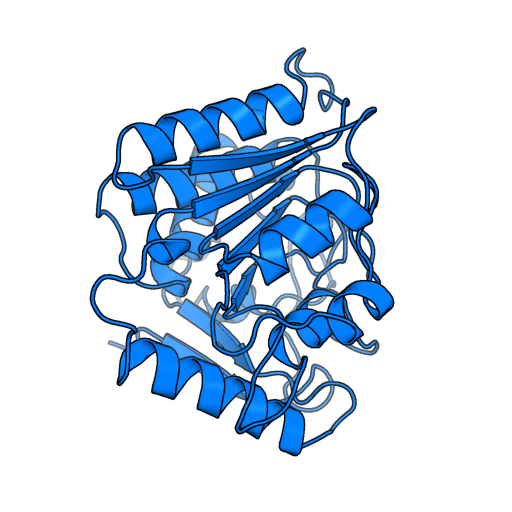N 1
ATOM 1354 C CA . ILE A 1 177 ? -1.014 -0.997 -3.171 1.00 98.81 177 ILE A CA 1
ATOM 1355 C C . ILE A 1 177 ? -0.871 0.332 -3.908 1.00 98.81 177 ILE A C 1
ATOM 1357 O O . ILE A 1 177 ? -1.753 0.718 -4.680 1.00 98.81 177 ILE A O 1
ATOM 1361 N N . SER A 1 178 ? 0.249 1.014 -3.679 1.00 98.75 178 SER A N 1
ATOM 1362 C CA . SER A 1 178 ? 0.583 2.280 -4.326 1.00 98.75 178 SER A CA 1
ATOM 1363 C C . SER A 1 178 ? 1.648 2.090 -5.398 1.00 98.75 178 SER A C 1
ATOM 1365 O O . SER A 1 178 ? 2.809 1.842 -5.082 1.00 98.75 178 SER A O 1
ATOM 1367 N N . VAL A 1 179 ? 1.267 2.308 -6.657 1.00 98.56 179 VAL A N 1
ATOM 1368 C CA . VAL A 1 179 ? 2.204 2.625 -7.740 1.00 98.56 179 VAL A CA 1
ATOM 1369 C C . VAL A 1 179 ? 2.423 4.135 -7.712 1.00 98.56 179 VAL A C 1
ATOM 1371 O O . VAL A 1 179 ? 1.620 4.900 -8.253 1.00 98.56 179 VAL A O 1
ATOM 1374 N N . ALA A 1 180 ? 3.436 4.557 -6.954 1.00 98.25 180 ALA A N 1
ATOM 1375 C CA . ALA A 1 180 ? 3.715 5.953 -6.648 1.00 98.25 180 ALA A CA 1
ATOM 1376 C C . ALA A 1 180 ? 5.137 6.149 -6.099 1.00 98.25 180 ALA A C 1
ATOM 1378 O O . ALA A 1 180 ? 5.613 5.384 -5.259 1.00 98.25 180 ALA A O 1
ATOM 1379 N N . CYS A 1 181 ? 5.780 7.247 -6.492 1.00 97.94 181 CYS A N 1
ATOM 1380 C CA . CYS A 1 181 ? 7.105 7.613 -5.998 1.00 97.94 181 CYS A CA 1
ATOM 1381 C C . CYS A 1 181 ? 7.099 7.958 -4.497 1.00 97.94 181 CYS A C 1
ATOM 1383 O O . CYS A 1 181 ? 6.223 8.684 -4.028 1.00 97.94 181 CYS A O 1
ATOM 1385 N N . TYR A 1 182 ? 8.131 7.521 -3.770 1.00 98.12 182 TYR A N 1
ATOM 1386 C CA . TYR A 1 182 ? 8.529 7.974 -2.426 1.00 98.12 182 TYR A CA 1
ATOM 1387 C C . TYR A 1 182 ? 7.495 7.877 -1.291 1.00 98.12 182 TYR A C 1
ATOM 1389 O O . TYR A 1 182 ? 7.787 8.318 -0.176 1.00 98.12 182 TYR A O 1
ATOM 1397 N N . VAL A 1 183 ? 6.302 7.320 -1.510 1.00 98.62 183 VAL A N 1
ATOM 1398 C CA . VAL A 1 183 ? 5.262 7.209 -0.468 1.00 98.62 183 VAL A CA 1
ATOM 1399 C C . VAL A 1 183 ? 5.721 6.375 0.737 1.00 98.62 183 VAL A C 1
ATOM 1401 O O . VAL A 1 183 ? 5.224 6.576 1.843 1.00 98.62 183 VAL A O 1
ATOM 1404 N N . GLY A 1 184 ? 6.702 5.493 0.533 1.00 98.12 184 GLY A N 1
ATOM 1405 C CA . GLY A 1 184 ? 7.363 4.675 1.545 1.00 98.12 184 GLY A CA 1
ATOM 1406 C C . GLY A 1 184 ? 8.752 5.166 1.956 1.00 98.12 184 GLY A C 1
ATOM 1407 O O . GLY A 1 184 ? 9.506 4.368 2.488 1.00 98.12 184 GLY A O 1
ATOM 1408 N N . ASN A 1 185 ? 9.139 6.420 1.704 1.00 97.19 185 ASN A N 1
ATOM 1409 C CA . ASN A 1 185 ? 10.460 6.959 2.070 1.00 97.19 185 ASN A CA 1
ATOM 1410 C C . ASN A 1 185 ? 10.623 7.172 3.599 1.00 97.19 185 ASN A C 1
ATOM 1412 O O . ASN A 1 185 ? 10.608 8.306 4.077 1.00 97.19 185 ASN A O 1
ATOM 1416 N N . PHE A 1 186 ? 10.707 6.079 4.364 1.00 96.69 186 PHE A N 1
ATOM 1417 C CA . PHE A 1 186 ? 10.614 6.065 5.834 1.00 96.69 186 PHE A CA 1
ATOM 1418 C C . PHE A 1 186 ? 11.911 6.448 6.561 1.00 96.69 186 PHE A C 1
ATOM 1420 O O . PHE A 1 186 ? 11.897 6.891 7.705 1.00 96.69 186 PHE A O 1
ATOM 1427 N N . ASN A 1 187 ? 13.076 6.263 5.942 1.00 95.06 187 ASN A N 1
ATOM 1428 C CA . ASN A 1 187 ? 14.335 6.493 6.638 1.00 95.06 187 ASN A CA 1
ATOM 1429 C C . ASN A 1 187 ? 14.691 7.987 6.650 1.00 95.06 187 ASN A C 1
ATOM 1431 O O . ASN A 1 187 ? 14.901 8.613 5.614 1.00 95.06 187 ASN A O 1
ATOM 1435 N N . GLY A 1 188 ? 14.774 8.577 7.843 1.00 89.19 188 GLY A N 1
ATOM 1436 C CA . GLY A 1 188 ? 15.103 9.996 8.006 1.00 89.19 188 GLY A CA 1
ATOM 1437 C C . GLY A 1 188 ? 13.940 10.963 7.746 1.00 89.19 188 GLY A C 1
ATOM 1438 O O . GLY A 1 188 ? 14.145 12.177 7.830 1.00 89.19 188 GLY A O 1
ATOM 1439 N N . SER A 1 189 ? 12.729 10.458 7.489 1.00 89.56 189 SER A N 1
ATOM 1440 C CA . SER A 1 189 ? 11.501 11.253 7.393 1.00 89.56 189 SER A CA 1
ATOM 1441 C C . SER A 1 189 ? 10.256 10.425 7.693 1.00 89.56 189 SER A C 1
ATOM 1443 O O . SER A 1 189 ? 10.163 9.298 7.235 1.00 89.56 189 SER A O 1
ATOM 1445 N N . ASP A 1 190 ? 9.260 11.033 8.343 1.00 93.88 190 ASP A N 1
ATOM 1446 C CA . ASP A 1 190 ? 7.910 10.466 8.419 1.00 93.88 190 ASP A CA 1
ATOM 1447 C C . ASP A 1 190 ? 7.277 10.434 7.020 1.00 93.88 190 ASP A C 1
ATOM 1449 O O . ASP A 1 190 ? 7.035 11.492 6.425 1.00 93.88 190 ASP A O 1
ATOM 1453 N N . CYS A 1 191 ? 6.957 9.243 6.517 1.00 98.25 191 CYS A N 1
ATOM 1454 C CA . CYS A 1 191 ? 6.344 9.077 5.201 1.00 98.25 191 CYS A CA 1
ATOM 1455 C C . CYS A 1 191 ? 4.855 8.701 5.242 1.00 98.25 191 CYS A C 1
ATOM 1457 O O . CYS A 1 191 ? 4.267 8.374 6.277 1.00 98.25 191 CYS A O 1
ATOM 1459 N N . TYR A 1 192 ? 4.226 8.761 4.071 1.00 98.81 192 TYR A N 1
ATOM 1460 C CA . TYR A 1 192 ? 2.810 8.491 3.860 1.00 98.81 192 TYR A CA 1
ATOM 1461 C C . TYR A 1 192 ? 2.419 7.062 4.253 1.00 98.81 192 TYR A C 1
ATOM 1463 O O . TYR A 1 192 ? 1.420 6.875 4.951 1.00 98.81 192 TYR A O 1
ATOM 1471 N N . CYS A 1 193 ? 3.231 6.062 3.890 1.00 98.75 193 CYS A N 1
ATOM 1472 C CA . CYS A 1 193 ? 3.020 4.677 4.308 1.00 98.75 193 CYS A CA 1
ATOM 1473 C C . CYS A 1 193 ? 2.995 4.553 5.839 1.00 98.75 193 CYS A C 1
ATOM 1475 O O . CYS A 1 193 ? 2.047 3.987 6.384 1.00 98.75 193 CYS A O 1
ATOM 1477 N N . GLU A 1 194 ? 3.960 5.148 6.547 1.00 98.75 194 GLU A N 1
ATOM 1478 C CA . GLU A 1 194 ? 4.004 5.115 8.014 1.00 98.75 194 GLU A CA 1
ATOM 1479 C C . GLU A 1 194 ? 2.815 5.831 8.649 1.00 98.75 194 GLU A C 1
ATOM 1481 O O . GLU A 1 194 ? 2.212 5.318 9.592 1.00 98.75 194 GLU A O 1
ATOM 1486 N N . ALA A 1 195 ? 2.441 7.005 8.134 1.00 98.62 195 ALA A N 1
ATOM 1487 C CA . ALA A 1 195 ? 1.262 7.718 8.609 1.00 98.62 195 ALA A CA 1
ATOM 1488 C C . ALA A 1 195 ? -0.004 6.868 8.459 1.00 98.62 195 ALA A C 1
ATOM 1490 O O . ALA A 1 195 ? -0.812 6.793 9.385 1.00 98.62 195 ALA A O 1
ATOM 1491 N N . SER A 1 196 ? -0.136 6.170 7.331 1.00 98.81 196 SER A N 1
ATOM 1492 C CA . SER A 1 196 ? -1.318 5.372 7.020 1.00 98.81 196 SER A CA 1
ATOM 1493 C C . SER A 1 196 ? -1.533 4.187 7.962 1.00 98.81 196 SER A C 1
ATOM 1495 O O . SER A 1 196 ? -2.669 3.904 8.333 1.00 98.81 196 SER A O 1
ATOM 1497 N N . VAL A 1 197 ? -0.457 3.548 8.431 1.00 98.69 197 VAL A N 1
ATOM 1498 C CA . VAL A 1 197 ? -0.529 2.400 9.354 1.00 98.69 197 VAL A CA 1
ATOM 1499 C C . VAL A 1 197 ? -0.417 2.799 10.832 1.00 98.69 197 VAL A C 1
ATOM 1501 O O . VAL A 1 197 ? -0.415 1.944 11.715 1.00 98.69 197 VAL A O 1
ATOM 1504 N N . THR A 1 198 ? -0.341 4.101 11.131 1.00 98.50 198 THR A N 1
ATOM 1505 C CA . THR A 1 198 ? -0.246 4.639 12.504 1.00 98.50 198 THR A CA 1
ATOM 1506 C C . THR A 1 198 ? -1.368 5.623 12.861 1.00 98.50 198 THR A C 1
ATOM 1508 O O . THR A 1 198 ? -1.364 6.194 13.959 1.00 98.50 198 THR A O 1
ATOM 1511 N N . ALA A 1 199 ? -2.348 5.808 11.972 1.00 98.38 199 ALA A N 1
ATOM 1512 C CA . ALA A 1 199 ? -3.516 6.659 12.194 1.00 98.38 199 ALA A CA 1
ATOM 1513 C C . ALA A 1 199 ? -4.480 6.085 13.253 1.00 98.38 199 ALA A C 1
ATOM 1515 O O . ALA A 1 199 ? -4.506 4.879 13.514 1.00 98.38 199 ALA A O 1
ATOM 1516 N N . GLY A 1 200 ? -5.252 6.964 13.893 1.00 98.12 200 GLY A N 1
ATOM 1517 C CA . GLY A 1 200 ? -6.159 6.611 14.986 1.00 98.12 200 GLY A CA 1
ATOM 1518 C C . GLY A 1 200 ? -5.438 6.225 16.283 1.00 98.12 200 GLY A C 1
ATOM 1519 O O . GLY A 1 200 ? -4.336 6.698 16.598 1.00 98.12 200 GLY A O 1
ATOM 1520 N N . THR A 1 201 ? -6.080 5.365 17.068 1.00 98.06 201 THR A N 1
ATOM 1521 C CA . THR A 1 201 ? -5.607 4.908 18.383 1.00 98.06 201 THR A CA 1
ATOM 1522 C C . THR A 1 201 ? -5.432 3.389 18.424 1.00 98.06 201 THR A C 1
ATOM 1524 O O . THR A 1 201 ? -5.758 2.688 17.477 1.00 98.06 201 THR A O 1
ATOM 1527 N N . VAL A 1 202 ? -4.898 2.858 19.528 1.00 97.94 202 VAL A N 1
ATOM 1528 C CA . VAL A 1 202 ? -4.759 1.400 19.720 1.00 97.94 202 VAL A CA 1
ATOM 1529 C C . VAL A 1 202 ? -6.126 0.706 19.813 1.00 97.94 202 VAL A C 1
ATOM 1531 O O . VAL A 1 202 ? -6.270 -0.422 19.363 1.00 97.94 202 VAL A O 1
ATOM 1534 N N . SER A 1 203 ? -7.133 1.360 20.404 1.00 97.50 203 SER A N 1
ATOM 1535 C CA . SER A 1 203 ? -8.484 0.796 20.575 1.00 97.50 203 SER A CA 1
ATOM 1536 C C . SER A 1 203 ? -9.423 1.065 19.399 1.00 97.50 203 SER A C 1
ATOM 1538 O O . SER A 1 203 ? -10.403 0.349 19.216 1.00 97.50 203 SER A O 1
ATOM 1540 N N . GLU A 1 204 ? -9.141 2.116 18.637 1.00 97.19 204 GLU A N 1
ATOM 1541 C CA . GLU A 1 204 ? -9.904 2.557 17.469 1.00 97.19 204 GLU A CA 1
ATOM 1542 C C . GLU A 1 204 ? -8.884 2.966 16.394 1.00 97.19 204 GLU A C 1
ATOM 1544 O O . GLU A 1 204 ? -8.555 4.150 16.281 1.00 97.19 204 GLU A O 1
ATOM 1549 N N . PRO A 1 205 ? -8.255 1.995 15.705 1.00 97.75 205 PRO A N 1
ATOM 1550 C CA . PRO A 1 205 ? -7.305 2.283 14.645 1.00 97.75 205 PRO A CA 1
ATOM 1551 C C . PRO A 1 205 ? -8.048 2.798 13.415 1.00 97.75 205 PRO A C 1
ATOM 1553 O O . PRO A 1 205 ? -8.988 2.155 12.951 1.00 97.75 205 PRO A O 1
ATOM 1556 N N . ASP A 1 206 ? -7.562 3.909 12.871 1.00 98.62 206 ASP A N 1
ATOM 1557 C CA . ASP A 1 206 ? -7.956 4.460 11.573 1.00 98.62 206 ASP A CA 1
ATOM 1558 C C . ASP A 1 206 ? -6.832 4.227 10.552 1.00 98.62 206 ASP A C 1
ATOM 1560 O O . ASP A 1 206 ? -5.753 3.693 10.866 1.00 98.62 206 ASP A O 1
ATOM 1564 N N . GLY A 1 207 ? -7.056 4.671 9.318 1.00 98.62 207 GLY A N 1
ATOM 1565 C CA . GLY A 1 207 ? -6.100 4.513 8.232 1.00 98.62 207 GLY A CA 1
ATOM 1566 C C . GLY A 1 207 ? -6.129 3.092 7.692 1.00 98.62 207 GLY A C 1
ATOM 1567 O O . GLY A 1 207 ? -7.203 2.555 7.432 1.00 98.62 207 GLY A O 1
ATOM 1568 N N . PHE A 1 208 ? -4.961 2.497 7.464 1.00 98.69 208 PHE A N 1
ATOM 1569 C CA . PHE A 1 208 ? -4.806 1.281 6.663 1.00 98.69 208 PHE A CA 1
ATOM 1570 C C . PHE A 1 208 ? -4.263 0.113 7.492 1.00 98.69 208 PHE A C 1
ATOM 1572 O O . PHE A 1 208 ? -3.597 0.302 8.513 1.00 98.69 208 PHE A O 1
ATOM 1579 N N . LEU A 1 209 ? -4.538 -1.114 7.050 1.00 98.44 209 LEU A N 1
ATOM 1580 C CA . LEU A 1 209 ? -4.023 -2.334 7.670 1.00 98.44 209 LEU A CA 1
ATOM 1581 C C . LEU A 1 209 ? -2.542 -2.530 7.331 1.00 98.44 209 LEU A C 1
ATOM 1583 O O . LEU A 1 209 ? -1.722 -2.766 8.213 1.00 98.44 209 LEU A O 1
ATOM 1587 N N . VAL A 1 210 ? -2.217 -2.416 6.043 1.00 98.25 210 VAL A N 1
ATOM 1588 C CA . VAL A 1 210 ? -0.872 -2.560 5.476 1.00 98.25 210 VAL A CA 1
ATOM 1589 C C . VAL A 1 210 ? -0.780 -1.729 4.199 1.00 98.25 210 VAL A C 1
ATOM 1591 O O . VAL A 1 210 ? -1.779 -1.549 3.501 1.00 98.25 210 VAL A O 1
ATOM 1594 N N . HIS A 1 211 ? 0.413 -1.229 3.887 1.00 98.69 211 HIS A N 1
ATOM 1595 C CA . HIS A 1 211 ? 0.645 -0.384 2.724 1.00 98.69 211 HIS A CA 1
ATOM 1596 C C . HIS A 1 211 ? 1.931 -0.803 2.011 1.00 98.69 211 HIS A C 1
ATOM 1598 O O . HIS A 1 211 ? 3.017 -0.738 2.586 1.00 98.69 211 HIS A O 1
ATOM 1604 N N . TRP A 1 212 ? 1.801 -1.226 0.757 1.00 98.50 212 TRP A N 1
ATOM 1605 C CA . TRP A 1 212 ? 2.921 -1.468 -0.143 1.00 98.50 212 TRP A CA 1
ATOM 1606 C C . TRP A 1 212 ? 3.155 -0.238 -1.026 1.00 98.50 212 TRP A C 1
ATOM 1608 O O . TRP A 1 212 ? 2.284 0.145 -1.807 1.00 98.50 212 TRP A O 1
ATOM 1618 N N . GLY A 1 213 ? 4.311 0.407 -0.864 1.00 97.69 213 GLY A N 1
ATOM 1619 C CA . GLY A 1 213 ? 4.676 1.624 -1.585 1.00 97.69 213 GLY A CA 1
ATOM 1620 C C . GLY A 1 213 ? 6.188 1.846 -1.589 1.00 97.69 213 GLY A C 1
ATOM 1621 O O . GLY A 1 213 ? 6.895 1.318 -0.730 1.00 97.69 213 GLY A O 1
ATOM 1622 N N . SER A 1 214 ? 6.684 2.597 -2.572 1.00 97.44 214 SER A N 1
ATOM 1623 C CA . SER A 1 214 ? 8.119 2.685 -2.861 1.00 97.44 214 SER A CA 1
ATOM 1624 C C . SER A 1 214 ? 8.872 3.679 -1.973 1.00 97.44 214 SER A C 1
ATOM 1626 O O . SER A 1 214 ? 8.365 4.757 -1.647 1.00 97.44 214 SER A O 1
ATOM 1628 N N . THR A 1 215 ? 10.109 3.328 -1.617 1.00 96.81 215 THR A N 1
ATOM 1629 C CA . THR A 1 215 ? 11.099 4.217 -0.989 1.00 96.81 215 THR A CA 1
ATOM 1630 C C . THR A 1 215 ? 11.747 5.170 -1.993 1.00 96.81 215 THR A C 1
ATOM 1632 O O . THR A 1 215 ? 12.268 6.205 -1.586 1.00 96.81 215 THR A O 1
ATOM 1635 N N . ILE A 1 216 ? 11.677 4.868 -3.292 1.00 95.94 216 ILE A N 1
ATOM 1636 C CA . ILE A 1 216 ? 12.356 5.602 -4.364 1.00 95.94 216 ILE A CA 1
ATOM 1637 C C . ILE A 1 216 ? 11.366 6.239 -5.347 1.00 95.94 216 ILE A C 1
ATOM 1639 O O . ILE A 1 216 ? 10.144 6.100 -5.241 1.00 95.94 216 ILE A O 1
ATOM 1643 N N . GLY A 1 217 ? 11.902 6.964 -6.330 1.00 95.75 217 GLY A N 1
ATOM 1644 C CA . GLY A 1 217 ? 11.156 7.260 -7.546 1.00 95.75 217 GLY A CA 1
ATOM 1645 C C . GLY A 1 217 ? 10.911 5.961 -8.305 1.00 95.75 217 GLY A C 1
ATOM 1646 O O . GLY A 1 217 ? 11.839 5.177 -8.462 1.00 95.75 217 GLY A O 1
ATOM 1647 N N . GLN A 1 218 ? 9.683 5.739 -8.761 1.00 92.69 218 GLN A N 1
ATOM 1648 C CA . GLN A 1 218 ? 9.343 4.574 -9.571 1.00 92.69 218 GLN A CA 1
ATOM 1649 C C . GLN A 1 218 ? 9.267 4.954 -11.046 1.00 92.69 218 GLN A C 1
ATOM 1651 O O . GLN A 1 218 ? 8.795 6.039 -11.406 1.00 92.69 218 GLN A O 1
ATOM 1656 N N . THR A 1 219 ? 9.683 4.041 -11.913 1.00 92.56 219 THR A N 1
ATOM 1657 C CA . THR A 1 219 ? 9.288 4.072 -13.318 1.00 92.56 219 THR A CA 1
ATOM 1658 C C . THR A 1 219 ? 7.786 3.850 -13.453 1.00 92.56 219 THR A C 1
ATOM 1660 O O . THR A 1 219 ? 7.109 3.341 -12.562 1.00 92.56 219 THR A O 1
ATOM 1663 N N . TRP A 1 220 ? 7.222 4.295 -14.577 1.00 91.88 220 TRP A N 1
ATOM 1664 C CA . TRP A 1 220 ? 5.766 4.392 -14.689 1.00 91.88 220 TRP A CA 1
ATOM 1665 C C . TRP A 1 220 ? 5.081 3.030 -14.838 1.00 91.88 220 TRP A C 1
ATOM 1667 O O . TRP A 1 220 ? 4.051 2.771 -14.223 1.00 91.88 220 TRP A O 1
ATOM 1677 N N . ILE A 1 221 ? 5.615 2.167 -15.707 1.00 95.38 221 ILE A N 1
ATOM 1678 C CA . ILE A 1 221 ? 4.898 0.974 -16.181 1.00 95.38 221 ILE A CA 1
ATOM 1679 C C . ILE A 1 221 ? 5.244 -0.307 -15.416 1.00 95.38 221 ILE A C 1
ATOM 1681 O O . ILE A 1 221 ? 4.302 -1.022 -15.075 1.00 95.38 221 ILE A O 1
ATOM 1685 N N . PRO A 1 222 ? 6.513 -0.638 -15.124 1.00 95.62 222 PRO A N 1
ATOM 1686 C CA . PRO A 1 222 ? 6.830 -1.891 -14.441 1.00 95.62 222 PRO A CA 1
ATOM 1687 C C . PRO A 1 222 ? 6.065 -2.102 -13.125 1.00 95.62 222 PRO A C 1
ATOM 1689 O O . PRO A 1 222 ? 5.433 -3.154 -12.987 1.00 95.62 222 PRO A O 1
ATOM 1692 N N . PRO A 1 223 ? 5.956 -1.112 -12.215 1.00 96.75 223 PRO A N 1
ATOM 1693 C CA . PRO A 1 223 ? 5.195 -1.305 -10.982 1.00 96.75 223 PRO A CA 1
ATOM 1694 C C . PRO A 1 223 ? 3.697 -1.544 -11.218 1.00 96.75 223 PRO A C 1
ATOM 1696 O O . PRO A 1 223 ? 3.050 -2.199 -10.402 1.00 96.75 223 PRO A O 1
ATOM 1699 N N . CYS A 1 224 ? 3.139 -1.083 -12.348 1.00 97.88 224 CYS A N 1
ATOM 1700 C CA . CYS A 1 224 ? 1.763 -1.411 -12.730 1.00 97.88 224 CYS A CA 1
ATOM 1701 C C . CYS A 1 224 ? 1.589 -2.915 -12.984 1.00 97.88 224 CYS A C 1
ATOM 1703 O O . CYS A 1 224 ? 0.561 -3.472 -12.607 1.00 97.88 224 CYS A O 1
ATOM 1705 N N . TYR A 1 225 ? 2.585 -3.585 -13.576 1.00 97.81 225 TYR A N 1
ATOM 1706 C CA . TYR A 1 225 ? 2.573 -5.045 -13.703 1.00 97.81 225 TYR A CA 1
ATOM 1707 C C . TYR A 1 225 ? 2.732 -5.717 -12.340 1.00 97.81 225 TYR A C 1
ATOM 1709 O O . TYR A 1 225 ? 2.054 -6.703 -12.072 1.00 97.81 225 TYR A O 1
ATOM 1717 N N . GLY A 1 226 ? 3.558 -5.166 -11.446 1.00 98.12 226 GLY A N 1
ATOM 1718 C CA . GLY A 1 226 ? 3.670 -5.670 -10.074 1.00 98.12 226 GLY A CA 1
ATOM 1719 C C . GLY A 1 226 ? 2.333 -5.647 -9.323 1.00 98.12 226 GLY A C 1
ATOM 1720 O O . GLY A 1 226 ? 1.933 -6.641 -8.710 1.00 98.12 226 GLY A O 1
ATOM 1721 N N . GLN A 1 227 ? 1.601 -4.536 -9.435 1.00 98.62 227 GLN A N 1
ATOM 1722 C CA . GLN A 1 227 ? 0.249 -4.386 -8.892 1.00 98.62 227 GLN A CA 1
ATOM 1723 C C . GLN A 1 227 ? -0.760 -5.323 -9.577 1.00 98.62 227 GLN A C 1
ATOM 1725 O O . GLN A 1 227 ? -1.567 -5.948 -8.890 1.00 98.62 227 GLN A O 1
ATOM 1730 N N . GLU A 1 228 ? -0.698 -5.477 -10.903 1.00 98.44 228 GLU A N 1
ATOM 1731 C CA . GLU A 1 228 ? -1.519 -6.445 -11.643 1.00 98.44 228 GLU A CA 1
ATOM 1732 C C . GLU A 1 228 ? -1.288 -7.875 -11.140 1.00 98.44 228 GLU A C 1
ATOM 1734 O O . GLU A 1 228 ? -2.250 -8.579 -10.833 1.00 98.44 228 GLU A O 1
ATOM 1739 N N . GLY A 1 229 ? -0.028 -8.293 -10.994 1.00 98.38 229 GLY A N 1
ATOM 1740 C CA . GLY A 1 229 ? 0.341 -9.606 -10.468 1.00 98.38 229 GLY A CA 1
ATOM 1741 C C . GLY A 1 229 ? -0.182 -9.829 -9.049 1.00 98.38 229 GLY A C 1
ATOM 1742 O O . GLY A 1 229 ? -0.757 -10.878 -8.759 1.00 98.38 229 GLY A O 1
ATOM 1743 N N . ALA A 1 230 ? -0.068 -8.822 -8.179 1.00 98.62 230 ALA A N 1
ATOM 1744 C CA . ALA A 1 230 ? -0.606 -8.870 -6.822 1.00 98.62 230 ALA A CA 1
ATOM 1745 C C . ALA A 1 230 ? -2.139 -9.043 -6.804 1.00 98.62 230 ALA A C 1
ATOM 1747 O O . ALA A 1 230 ? -2.658 -9.934 -6.126 1.00 98.62 230 ALA A O 1
ATOM 1748 N N . VAL A 1 231 ? -2.878 -8.246 -7.584 1.00 98.50 231 VAL A N 1
ATOM 1749 C CA . VAL A 1 231 ? -4.346 -8.363 -7.679 1.00 98.50 231 VAL A CA 1
ATOM 1750 C C . VAL A 1 231 ? -4.758 -9.688 -8.326 1.00 98.50 231 VAL A C 1
ATOM 1752 O O . VAL A 1 231 ? -5.742 -10.299 -7.907 1.00 98.50 231 VAL A O 1
ATOM 1755 N N . ASN A 1 232 ? -3.999 -10.187 -9.302 1.00 98.25 232 ASN A N 1
ATOM 1756 C CA . ASN A 1 232 ? -4.237 -11.490 -9.917 1.00 98.25 232 ASN A CA 1
ATOM 1757 C C . ASN A 1 232 ? -4.105 -12.624 -8.885 1.00 98.25 232 ASN A C 1
ATOM 1759 O O . ASN A 1 232 ? -5.021 -13.433 -8.743 1.00 98.25 232 ASN A O 1
ATOM 1763 N N . LEU A 1 233 ? -3.026 -12.631 -8.096 1.00 98.38 233 LEU A N 1
ATOM 1764 C CA . LEU A 1 233 ? -2.822 -13.614 -7.027 1.00 98.38 233 LEU A CA 1
ATOM 1765 C C . LEU A 1 233 ? -3.945 -13.589 -5.989 1.00 98.38 233 LEU A C 1
ATOM 1767 O O . LEU A 1 233 ? -4.394 -14.653 -5.566 1.00 98.38 233 LEU A O 1
ATOM 1771 N N . LEU A 1 234 ? -4.412 -12.400 -5.604 1.00 97.75 234 LEU A N 1
ATOM 1772 C CA . LEU A 1 234 ? -5.548 -12.243 -4.696 1.00 97.75 234 LEU A CA 1
ATOM 1773 C C . LEU A 1 234 ? -6.834 -12.836 -5.295 1.00 97.75 234 LEU A C 1
ATOM 1775 O O . LEU A 1 234 ? -7.500 -13.648 -4.663 1.00 97.75 234 LEU A O 1
ATOM 1779 N N . THR A 1 235 ? -7.175 -12.445 -6.523 1.00 97.81 235 THR A N 1
ATOM 1780 C CA . THR A 1 235 ? -8.456 -12.785 -7.176 1.00 97.81 235 THR A CA 1
ATOM 1781 C C . THR A 1 235 ? -8.554 -14.236 -7.656 1.00 97.81 235 THR A C 1
ATOM 1783 O O . THR A 1 235 ? -9.629 -14.676 -8.060 1.00 97.81 235 THR A O 1
ATOM 1786 N N . HIS A 1 236 ? -7.458 -14.993 -7.581 1.00 98.06 236 HIS A N 1
ATOM 1787 C CA . HIS A 1 236 ? -7.399 -16.417 -7.921 1.00 98.06 236 HIS A CA 1
ATOM 1788 C C . HIS A 1 236 ? -7.038 -17.311 -6.727 1.00 98.06 236 HIS A C 1
ATOM 1790 O O . HIS A 1 236 ? -6.685 -18.474 -6.929 1.00 98.06 236 HIS A O 1
ATOM 1796 N N . ASP A 1 237 ? -7.093 -16.784 -5.497 1.00 97.12 237 ASP A N 1
ATOM 1797 C CA . ASP A 1 237 ? -6.701 -17.493 -4.269 1.00 97.12 237 ASP A CA 1
ATOM 1798 C C . ASP A 1 237 ? -5.267 -18.073 -4.333 1.00 97.12 237 ASP A C 1
ATOM 1800 O O . ASP A 1 237 ? -4.949 -19.087 -3.708 1.00 97.12 237 ASP A O 1
ATOM 1804 N N . GLY A 1 238 ? -4.384 -17.439 -5.112 1.00 97.06 238 GLY A N 1
ATOM 1805 C CA . GLY A 1 238 ? -3.005 -17.883 -5.318 1.00 97.06 238 GLY A CA 1
ATOM 1806 C C . GLY A 1 238 ? -2.109 -17.604 -4.113 1.00 97.06 238 GLY A C 1
ATOM 1807 O O . GLY A 1 238 ? -1.189 -18.372 -3.838 1.00 97.06 238 GLY A O 1
ATOM 1808 N N . MET A 1 239 ? -2.396 -16.525 -3.378 1.00 96.38 239 MET A N 1
ATOM 1809 C CA . MET A 1 239 ? -1.735 -16.148 -2.127 1.00 96.38 239 MET A CA 1
ATOM 1810 C C . MET A 1 239 ? -2.751 -15.527 -1.166 1.00 96.38 239 MET A C 1
ATOM 1812 O O . MET A 1 239 ? -3.638 -14.791 -1.583 1.00 96.38 239 MET A O 1
ATOM 1816 N N . ASN A 1 240 ? -2.596 -15.784 0.134 1.00 93.69 240 ASN A N 1
ATOM 1817 C CA . ASN A 1 240 ? -3.514 -15.318 1.183 1.00 93.69 240 ASN A CA 1
ATOM 1818 C C . ASN A 1 240 ? -2.813 -14.551 2.321 1.00 93.69 240 ASN A C 1
ATOM 1820 O O . ASN A 1 240 ? -3.368 -14.396 3.405 1.00 93.69 240 ASN A O 1
ATOM 1824 N N . THR A 1 241 ? -1.582 -14.090 2.088 1.00 96.69 241 THR A N 1
ATOM 1825 C CA . THR A 1 241 ? -0.838 -13.226 3.016 1.00 96.69 241 THR A CA 1
ATOM 1826 C C . THR A 1 241 ? -0.386 -11.973 2.279 1.00 96.69 241 THR A C 1
ATOM 1828 O O . THR A 1 241 ? -0.067 -12.052 1.094 1.00 96.69 241 THR A O 1
ATOM 1831 N N . ALA A 1 242 ? -0.307 -10.832 2.971 1.00 96.44 242 ALA A N 1
ATOM 1832 C CA . ALA A 1 242 ? 0.165 -9.581 2.369 1.00 96.44 242 ALA A CA 1
ATOM 1833 C C . ALA A 1 242 ? 1.569 -9.737 1.755 1.00 96.44 242 ALA A C 1
ATOM 1835 O O . ALA A 1 242 ? 1.780 -9.388 0.599 1.00 96.44 242 ALA A O 1
ATOM 1836 N N . GLY A 1 243 ? 2.502 -10.360 2.488 1.00 97.00 243 GLY A N 1
ATOM 1837 C CA . GLY A 1 243 ? 3.841 -10.665 1.974 1.00 97.00 243 GLY A CA 1
ATOM 1838 C C . GLY A 1 243 ? 3.805 -11.545 0.722 1.00 97.00 243 GLY A C 1
ATOM 1839 O O . GLY A 1 243 ? 4.435 -11.210 -0.274 1.00 97.00 243 GLY A O 1
ATOM 1840 N N . GLY A 1 244 ? 3.005 -12.617 0.735 1.00 97.75 244 GLY A N 1
ATOM 1841 C CA . GLY A 1 244 ? 2.833 -13.492 -0.423 1.00 97.75 244 GLY A CA 1
ATOM 1842 C C . GLY A 1 244 ? 2.289 -12.757 -1.646 1.00 97.75 244 GLY A C 1
ATOM 1843 O O . GLY A 1 244 ? 2.829 -12.925 -2.732 1.00 97.75 244 GLY A O 1
ATOM 1844 N N . ILE A 1 245 ? 1.272 -11.914 -1.471 1.00 98.25 245 ILE A N 1
ATOM 1845 C CA . ILE A 1 245 ? 0.659 -11.135 -2.554 1.00 98.25 245 ILE A CA 1
ATOM 1846 C C . ILE A 1 245 ? 1.651 -10.111 -3.125 1.00 98.25 245 ILE A C 1
ATOM 1848 O O . ILE A 1 245 ? 1.853 -10.069 -4.335 1.00 98.25 245 ILE A O 1
ATOM 1852 N N . PHE A 1 246 ? 2.300 -9.311 -2.275 1.00 97.69 246 PHE A N 1
ATOM 1853 C CA . PHE A 1 246 ? 3.148 -8.201 -2.722 1.00 97.69 246 PHE A CA 1
ATOM 1854 C C . PHE A 1 246 ? 4.464 -8.677 -3.333 1.00 97.69 246 PHE A C 1
ATOM 1856 O O . PHE A 1 246 ? 4.813 -8.271 -4.437 1.00 97.69 246 PHE A O 1
ATOM 1863 N N . PHE A 1 247 ? 5.174 -9.590 -2.667 1.00 97.69 247 PHE A N 1
ATOM 1864 C CA . PHE A 1 247 ? 6.460 -10.068 -3.174 1.00 97.69 247 PHE A CA 1
ATOM 1865 C C . PHE A 1 247 ? 6.297 -10.918 -4.437 1.00 97.69 247 PHE A C 1
ATOM 1867 O O . PHE A 1 247 ? 7.083 -10.761 -5.362 1.00 97.69 247 PHE A O 1
ATOM 1874 N N . ASN A 1 248 ? 5.262 -11.763 -4.540 1.00 97.94 248 ASN A N 1
ATOM 1875 C CA . ASN A 1 248 ? 5.025 -12.493 -5.793 1.00 97.94 248 ASN A CA 1
ATOM 1876 C C . ASN A 1 248 ? 4.443 -11.588 -6.893 1.00 97.94 248 ASN A C 1
ATOM 1878 O O . ASN A 1 248 ? 4.686 -11.845 -8.069 1.00 97.94 248 ASN A O 1
ATOM 1882 N N . GLY A 1 249 ? 3.740 -10.506 -6.538 1.00 97.81 249 GLY A N 1
ATOM 1883 C CA . GLY A 1 249 ? 3.423 -9.427 -7.474 1.00 97.81 249 GLY A CA 1
ATOM 1884 C C . GLY A 1 249 ? 4.693 -8.793 -8.047 1.00 97.81 249 GLY A C 1
ATOM 1885 O O . GLY A 1 249 ? 4.836 -8.693 -9.261 1.00 97.81 249 GLY A O 1
ATOM 1886 N N . ALA A 1 250 ? 5.673 -8.467 -7.198 1.00 96.88 250 ALA A N 1
ATOM 1887 C CA . ALA A 1 250 ? 6.986 -8.003 -7.650 1.00 96.88 250 ALA A CA 1
ATOM 1888 C C . ALA A 1 250 ? 7.704 -9.046 -8.529 1.00 96.88 250 ALA A C 1
ATOM 1890 O O . ALA A 1 250 ? 8.240 -8.689 -9.572 1.00 96.88 250 ALA A O 1
ATOM 1891 N N . CYS A 1 251 ? 7.640 -10.342 -8.197 1.00 97.38 251 CYS A N 1
ATOM 1892 C CA . CYS A 1 251 ? 8.167 -11.402 -9.068 1.00 97.38 251 CYS A CA 1
ATOM 1893 C C . CYS A 1 251 ? 7.516 -11.398 -10.456 1.00 97.38 251 CYS 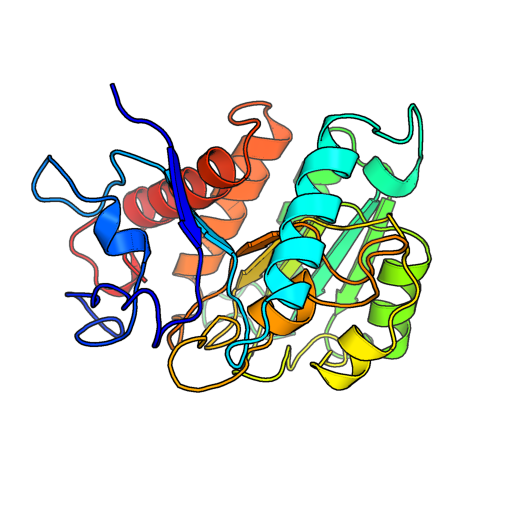A C 1
ATOM 1895 O O . CYS A 1 251 ? 8.214 -11.566 -11.448 1.00 97.38 251 CYS A O 1
ATOM 1897 N N . TYR A 1 252 ? 6.205 -11.158 -10.547 1.00 97.19 252 TYR A N 1
ATOM 1898 C CA . TYR A 1 252 ? 5.514 -11.053 -11.834 1.00 97.19 252 TYR A CA 1
ATOM 1899 C C . TYR A 1 252 ? 6.021 -9.865 -12.672 1.00 97.19 252 TYR A C 1
ATOM 1901 O O . TYR A 1 252 ? 6.170 -9.982 -13.889 1.00 97.19 252 TYR A O 1
ATOM 1909 N N . MET A 1 253 ? 6.358 -8.740 -12.030 1.00 96.31 253 MET A N 1
ATOM 1910 C CA . MET A 1 253 ? 7.053 -7.626 -12.688 1.00 96.31 253 MET A CA 1
ATOM 1911 C C . MET A 1 253 ? 8.450 -8.040 -13.178 1.00 96.31 253 MET A C 1
ATOM 1913 O O . MET A 1 253 ? 8.781 -7.782 -14.339 1.00 96.31 253 MET A O 1
ATOM 1917 N N . ILE A 1 254 ? 9.241 -8.721 -12.337 1.00 95.06 254 ILE A N 1
ATOM 1918 C CA . ILE A 1 254 ? 10.578 -9.225 -12.695 1.00 95.06 254 ILE A CA 1
ATOM 1919 C C . ILE A 1 254 ? 10.492 -10.192 -13.886 1.00 95.06 254 ILE A C 1
ATOM 1921 O O . ILE A 1 254 ? 11.277 -10.077 -14.825 1.00 95.06 254 ILE A O 1
ATOM 1925 N N . ASP A 1 255 ? 9.525 -11.110 -13.898 1.00 95.12 255 ASP A N 1
ATOM 1926 C CA . ASP A 1 255 ? 9.310 -12.065 -14.992 1.00 95.12 255 ASP A CA 1
ATOM 1927 C C . ASP A 1 255 ? 8.964 -11.359 -16.315 1.00 95.12 255 ASP A C 1
ATOM 1929 O O . ASP A 1 255 ? 9.369 -11.811 -17.390 1.00 95.12 255 ASP A O 1
ATOM 1933 N N . HIS A 1 256 ? 8.233 -10.240 -16.252 1.00 94.44 256 HIS A N 1
ATOM 1934 C CA . HIS A 1 256 ? 7.831 -9.473 -17.431 1.00 94.44 256 HIS A CA 1
ATOM 1935 C C . HIS A 1 256 ? 8.974 -8.626 -18.012 1.00 94.44 256 HIS A C 1
ATOM 1937 O O . HIS A 1 256 ? 9.161 -8.592 -19.230 1.00 94.44 256 HIS A O 1
ATOM 1943 N N . TYR A 1 257 ? 9.740 -7.938 -17.159 1.00 91.12 257 TYR A N 1
ATOM 1944 C CA . TYR A 1 257 ? 10.790 -6.993 -17.579 1.00 91.12 257 TYR A CA 1
ATOM 1945 C C . TYR A 1 257 ? 12.195 -7.598 -17.623 1.00 91.12 257 TYR A C 1
ATOM 1947 O O . TYR A 1 257 ? 13.082 -7.060 -18.293 1.00 91.12 257 TYR A O 1
ATOM 1955 N N . GLY A 1 258 ? 12.379 -8.739 -16.967 1.00 86.38 258 GLY A N 1
ATOM 1956 C CA . GLY A 1 258 ? 13.627 -9.470 -16.841 1.00 86.38 258 GLY A CA 1
ATOM 1957 C C . GLY A 1 258 ? 14.437 -9.065 -15.599 1.00 86.38 258 GLY A C 1
ATOM 1958 O O . GLY A 1 258 ? 14.568 -7.878 -15.305 1.00 86.38 258 GLY A O 1
ATOM 1959 N N . PRO A 1 259 ? 15.108 -10.024 -14.931 1.00 79.44 259 PRO A N 1
ATOM 1960 C CA . PRO A 1 259 ? 15.872 -9.804 -13.693 1.00 79.44 259 PRO A CA 1
ATOM 1961 C C . PRO A 1 259 ? 17.222 -9.101 -13.902 1.00 79.44 259 PRO A C 1
ATOM 1963 O O . PRO A 1 259 ? 18.051 -9.050 -12.999 1.00 79.44 259 PRO A O 1
ATOM 1966 N N . THR A 1 260 ? 17.489 -8.610 -15.112 1.00 78.38 260 THR A N 1
ATOM 1967 C CA . THR A 1 260 ? 18.673 -7.803 -15.441 1.00 78.38 260 THR A CA 1
ATOM 1968 C C . THR A 1 260 ? 18.301 -6.410 -15.934 1.00 78.38 260 THR A C 1
ATOM 1970 O O . THR A 1 260 ? 19.195 -5.645 -16.284 1.00 78.38 260 THR A O 1
ATOM 1973 N N . ASN A 1 261 ? 17.004 -6.118 -16.048 1.00 82.75 261 ASN A N 1
ATOM 1974 C CA . ASN A 1 261 ? 16.502 -4.800 -16.388 1.00 82.75 261 ASN A CA 1
ATOM 1975 C C . ASN A 1 261 ? 16.287 -4.028 -15.089 1.00 82.75 261 ASN A C 1
ATOM 1977 O O . ASN A 1 261 ? 15.580 -4.496 -14.201 1.00 82.75 261 ASN A O 1
ATOM 1981 N N . ASP A 1 262 ? 16.903 -2.859 -15.006 1.00 81.62 262 ASP A N 1
ATOM 1982 C CA . ASP A 1 262 ? 16.828 -1.908 -13.906 1.00 81.62 262 ASP A CA 1
ATOM 1983 C C . ASP A 1 262 ? 15.369 -1.652 -13.505 1.00 81.62 262 ASP A C 1
ATOM 1985 O O . ASP A 1 262 ? 15.035 -1.699 -12.328 1.00 81.62 262 ASP A O 1
ATOM 1989 N N . GLU A 1 263 ? 14.511 -1.476 -14.514 1.00 81.62 263 GLU A N 1
ATOM 1990 C CA . GLU A 1 263 ? 13.083 -1.190 -14.382 1.00 81.62 263 GLU A CA 1
ATOM 1991 C C . GLU A 1 263 ? 12.291 -2.370 -13.793 1.00 81.62 263 GLU A C 1
ATOM 1993 O O . GLU A 1 263 ? 11.206 -2.197 -13.248 1.00 81.62 263 GLU A O 1
ATOM 1998 N N . GLY A 1 264 ? 12.817 -3.591 -13.913 1.00 77.81 264 GLY A N 1
ATOM 1999 C CA . GLY A 1 264 ? 12.171 -4.805 -13.421 1.00 77.81 264 GLY A CA 1
ATOM 2000 C C . GLY A 1 264 ? 12.433 -5.103 -11.946 1.00 77.81 264 GLY A C 1
ATOM 2001 O O . GLY A 1 264 ? 11.908 -6.097 -11.463 1.00 77.81 264 GLY A O 1
ATOM 2002 N N . ILE A 1 265 ? 13.261 -4.311 -11.251 1.00 78.88 265 ILE A N 1
ATOM 2003 C CA . ILE A 1 265 ? 13.787 -4.607 -9.898 1.00 78.88 265 ILE A CA 1
ATOM 2004 C C . ILE A 1 265 ? 13.561 -3.412 -8.938 1.00 78.88 265 ILE A C 1
ATOM 2006 O O . ILE A 1 265 ? 14.198 -3.302 -7.891 1.00 78.88 265 ILE A O 1
ATOM 2010 N N . GLU A 1 266 ? 12.666 -2.492 -9.303 1.00 73.50 266 GLU A N 1
ATOM 2011 C CA . GLU A 1 266 ? 12.365 -1.257 -8.553 1.00 73.50 266 GLU A CA 1
ATOM 2012 C C . GLU A 1 266 ? 11.402 -1.431 -7.371 1.00 73.50 266 GLU A C 1
ATOM 2014 O O . GLU A 1 266 ? 10.524 -2.324 -7.417 1.00 73.50 266 GLU A O 1
#